Protein AF-A0A7Y1ZPB2-F1 (afdb_monomer_lite)

Structure (mmCIF, N/CA/C/O backbone):
data_AF-A0A7Y1ZPB2-F1
#
_entry.id   AF-A0A7Y1ZPB2-F1
#
loop_
_atom_site.group_PDB
_atom_site.id
_atom_site.type_symbol
_atom_site.label_atom_id
_atom_site.label_alt_id
_atom_site.label_comp_id
_atom_site.label_asym_id
_atom_site.label_entity_id
_atom_site.label_seq_id
_atom_site.pdbx_PDB_ins_code
_atom_site.Cartn_x
_atom_site.Cartn_y
_atom_site.Cartn_z
_atom_site.occupancy
_atom_site.B_iso_or_equiv
_atom_site.auth_seq_id
_atom_site.auth_comp_id
_atom_site.auth_asym_id
_atom_site.auth_atom_id
_atom_site.pdbx_PDB_model_num
ATOM 1 N N . MET A 1 1 ? -29.196 31.574 -83.778 1.00 44.75 1 MET A N 1
ATOM 2 C CA . MET A 1 1 ? -28.427 30.314 -83.881 1.00 44.75 1 MET A CA 1
ATOM 3 C C . MET A 1 1 ? -27.317 30.304 -82.832 1.00 44.75 1 MET A C 1
ATOM 5 O O . MET A 1 1 ? -26.174 30.531 -83.180 1.00 44.75 1 MET A O 1
ATOM 9 N N . ILE A 1 2 ? -27.631 30.112 -81.546 1.00 48.16 2 ILE A N 1
ATOM 10 C CA . ILE A 1 2 ? -26.626 29.912 -80.483 1.00 48.16 2 ILE A CA 1
ATOM 11 C C . ILE A 1 2 ? -27.284 29.000 -79.441 1.00 48.16 2 ILE A C 1
ATOM 13 O O . ILE A 1 2 ? -28.017 29.451 -78.569 1.00 48.16 2 ILE A O 1
ATOM 17 N N . LYS A 1 3 ? -27.128 27.691 -79.618 1.00 50.44 3 LYS A N 1
ATOM 18 C CA . LYS A 1 3 ? -27.494 26.642 -78.659 1.00 50.44 3 LYS A CA 1
ATOM 19 C C . LYS A 1 3 ? -26.374 25.599 -78.713 1.00 50.44 3 LYS A C 1
ATOM 21 O O . LYS A 1 3 ? -25.742 25.456 -79.758 1.00 50.44 3 LYS A O 1
ATOM 26 N N . THR A 1 4 ? -26.206 24.840 -77.628 1.00 50.91 4 THR A N 1
ATOM 27 C CA . THR A 1 4 ? -25.476 23.550 -77.543 1.00 50.91 4 THR A CA 1
ATOM 28 C C . THR A 1 4 ? -24.001 23.498 -77.087 1.00 50.91 4 THR A C 1
ATOM 30 O O . THR A 1 4 ? -23.317 22.555 -77.456 1.00 50.91 4 THR A O 1
ATOM 33 N N . TYR A 1 5 ? -23.504 24.390 -76.213 1.00 49.44 5 TYR A N 1
ATOM 34 C CA . TYR A 1 5 ? -22.160 24.199 -75.599 1.00 49.44 5 TYR A CA 1
ATOM 35 C C . TYR A 1 5 ? -22.057 24.423 -74.080 1.00 49.44 5 TYR A C 1
ATOM 37 O O . TYR A 1 5 ? -20.954 24.523 -73.560 1.00 49.44 5 TYR A O 1
ATOM 45 N N . PHE A 1 6 ? -23.168 24.473 -73.338 1.00 48.62 6 PHE A N 1
ATOM 46 C CA . PHE A 1 6 ? -23.119 24.760 -71.891 1.00 48.62 6 PHE A CA 1
ATOM 47 C C . PHE A 1 6 ? -23.457 23.580 -70.969 1.00 48.62 6 PHE A C 1
ATOM 49 O O . PHE A 1 6 ? -23.525 23.756 -69.761 1.00 48.62 6 PHE A O 1
ATOM 56 N N . LEU A 1 7 ? -23.651 22.372 -71.512 1.00 47.28 7 LEU A N 1
ATOM 57 C CA . LEU A 1 7 ? -24.096 21.206 -70.728 1.00 47.28 7 LEU A CA 1
ATOM 58 C C . LEU A 1 7 ? -23.057 20.076 -70.626 1.00 47.28 7 LEU A C 1
ATOM 60 O O . LEU A 1 7 ? -23.328 19.060 -70.003 1.00 47.28 7 LEU A O 1
ATOM 64 N N . PHE A 1 8 ? -21.854 20.258 -71.182 1.00 48.53 8 PHE A N 1
ATOM 65 C CA . PHE A 1 8 ? -20.783 19.249 -71.134 1.00 48.53 8 PHE A CA 1
ATOM 66 C C . PHE A 1 8 ? -19.630 19.577 -70.170 1.00 48.53 8 PHE A C 1
ATOM 68 O O . PHE A 1 8 ? -18.732 18.757 -70.014 1.00 48.53 8 PHE A O 1
ATOM 75 N N . LEU A 1 9 ? -19.651 20.730 -69.484 1.00 46.12 9 LEU A N 1
ATOM 76 C CA . LEU A 1 9 ? -18.555 21.148 -68.593 1.00 46.12 9 LEU A CA 1
ATOM 77 C C . LEU A 1 9 ? -18.823 20.929 -67.090 1.00 46.12 9 LEU A C 1
ATOM 79 O O . LEU A 1 9 ? -17.947 21.192 -66.276 1.00 46.12 9 LEU A O 1
ATOM 83 N N . SER A 1 10 ? -20.004 20.435 -66.703 1.00 47.78 10 SER A N 1
ATOM 84 C CA . SER A 1 10 ? -20.378 20.251 -65.285 1.00 47.78 10 SER A CA 1
ATOM 85 C C . SER A 1 10 ? -20.420 18.789 -64.825 1.00 47.78 10 SER A C 1
ATOM 87 O O . SER A 1 10 ? -20.711 18.532 -63.664 1.00 47.78 10 SER A O 1
ATOM 89 N N . VAL A 1 11 ? -20.109 17.829 -65.703 1.00 51.00 11 VAL A N 1
ATOM 90 C CA . VAL A 1 11 ? -20.110 16.385 -65.375 1.00 51.00 11 VAL A CA 1
ATOM 91 C C . VAL A 1 11 ? -18.686 15.830 -65.176 1.00 51.00 11 VAL A C 1
ATOM 93 O O . VAL A 1 11 ? -18.516 14.728 -64.668 1.00 51.00 11 VAL A O 1
ATOM 96 N N . LEU A 1 12 ? -17.638 16.609 -65.478 1.00 50.78 12 LEU A N 1
ATOM 97 C CA . LEU A 1 12 ? -16.231 16.177 -65.396 1.00 50.78 12 LEU A CA 1
ATOM 98 C C . LEU A 1 12 ? -15.476 16.720 -64.162 1.00 50.78 12 LEU A C 1
ATOM 100 O O . LEU A 1 12 ? -14.259 16.855 -64.195 1.00 50.78 12 LEU A O 1
ATOM 104 N N . ALA A 1 13 ? -16.185 17.054 -63.079 1.00 52.16 13 ALA A N 1
ATOM 105 C CA . ALA A 1 13 ? -15.581 17.519 -61.820 1.00 52.16 13 ALA A CA 1
ATOM 106 C C . ALA A 1 13 ? -15.995 16.683 -60.591 1.00 52.16 13 ALA A C 1
ATOM 108 O O . ALA A 1 13 ? -15.749 17.090 -59.462 1.00 52.16 13 ALA A O 1
ATOM 109 N N . PHE A 1 14 ? -16.625 15.521 -60.801 1.00 51.53 14 PHE A N 1
ATOM 110 C CA . PHE A 1 14 ? -17.106 14.642 -59.723 1.00 51.53 14 PHE A CA 1
ATOM 111 C C . PHE A 1 14 ? -16.418 13.271 -59.677 1.00 51.53 14 PHE A C 1
ATOM 113 O O . PHE A 1 14 ? -16.853 12.376 -58.958 1.00 51.53 14 PHE A O 1
ATOM 120 N N . VAL A 1 15 ? -15.338 13.089 -60.437 1.00 54.62 15 VAL A N 1
ATOM 121 C CA . VAL A 1 15 ? -14.572 11.841 -60.463 1.00 54.62 15 VAL A CA 1
ATOM 122 C C . VAL A 1 15 ? -13.202 12.134 -59.850 1.00 54.62 15 VAL A C 1
ATOM 124 O O . VAL A 1 15 ? -12.510 13.026 -60.328 1.00 54.62 15 VAL A O 1
ATOM 127 N N . LEU A 1 16 ? -12.826 11.352 -58.830 1.00 52.88 16 LEU A N 1
ATOM 128 C CA . LEU A 1 16 ? -11.504 11.270 -58.173 1.00 52.88 16 LEU A CA 1
ATOM 129 C C . LEU A 1 16 ? -11.265 12.066 -56.872 1.00 52.88 16 LEU A C 1
ATOM 131 O O . LEU A 1 16 ? -10.133 12.433 -56.583 1.00 52.88 16 LEU A O 1
ATOM 135 N N . ALA A 1 17 ? -12.276 12.227 -56.018 1.00 54.97 17 ALA A N 1
ATOM 136 C CA . ALA A 1 17 ? -12.034 12.363 -54.575 1.00 54.97 17 ALA A CA 1
ATOM 137 C C . ALA A 1 17 ? -12.320 11.021 -53.882 1.00 54.97 17 ALA A C 1
ATOM 139 O O . ALA A 1 17 ? -13.214 10.911 -53.049 1.00 54.97 17 ALA A O 1
ATOM 140 N N . THR A 1 18 ? -11.612 9.959 -54.279 1.00 57.66 18 THR A N 1
ATOM 141 C CA . THR A 1 18 ? -11.543 8.755 -53.443 1.00 57.66 18 THR A CA 1
ATOM 142 C C . THR A 1 18 ? -10.715 9.123 -52.215 1.00 57.66 18 THR A C 1
ATOM 144 O O . THR A 1 18 ? -9.550 9.489 -52.399 1.00 57.66 18 THR A O 1
ATOM 147 N N . PRO A 1 19 ? -11.262 9.076 -50.988 1.00 55.25 19 PRO A N 1
ATOM 148 C CA . PRO A 1 19 ? -10.445 9.285 -49.806 1.00 55.25 19 PRO A CA 1
ATOM 149 C C . PRO A 1 19 ? -9.380 8.185 -49.797 1.00 55.25 19 PRO A C 1
ATOM 151 O O . PRO A 1 19 ? -9.696 6.995 -49.803 1.00 55.25 19 PRO A O 1
ATOM 154 N N . ALA A 1 20 ? -8.112 8.584 -49.888 1.00 53.34 20 ALA A N 1
ATOM 155 C CA . ALA A 1 20 ? -6.970 7.686 -49.824 1.00 53.34 20 ALA A CA 1
ATOM 156 C C . ALA A 1 20 ? -6.839 7.167 -48.382 1.00 53.34 20 ALA A C 1
ATOM 158 O O . ALA A 1 20 ? -6.024 7.652 -47.615 1.00 53.34 20 ALA A O 1
ATOM 159 N N . GLN A 1 21 ? -7.697 6.222 -47.997 1.00 56.34 21 GLN A N 1
ATOM 160 C CA . GLN A 1 21 ? -7.756 5.662 -46.637 1.00 56.34 21 GLN A CA 1
ATOM 161 C C . GLN A 1 21 ? -6.962 4.355 -46.495 1.00 56.34 21 GLN A C 1
ATOM 163 O O . GLN A 1 21 ? -6.995 3.711 -45.460 1.00 56.34 21 GLN A O 1
ATOM 168 N N . ALA A 1 22 ? -6.217 3.952 -47.527 1.00 56.06 22 ALA A N 1
ATOM 169 C CA . ALA A 1 22 ? -5.436 2.712 -47.517 1.00 56.06 22 ALA A CA 1
ATOM 170 C C . ALA A 1 22 ? -3.959 2.906 -47.113 1.00 56.06 22 ALA A C 1
ATOM 172 O O . ALA A 1 22 ? -3.186 1.952 -47.182 1.00 56.06 22 ALA A O 1
ATOM 173 N N . GLN A 1 23 ? -3.542 4.125 -46.742 1.00 57.84 23 GLN A N 1
ATOM 174 C CA . GLN A 1 23 ? -2.151 4.414 -46.357 1.00 57.84 23 GLN A CA 1
ATOM 175 C C . GLN A 1 23 ? -1.890 4.332 -44.844 1.00 57.84 23 GLN A C 1
ATOM 177 O O . GLN A 1 23 ? -0.729 4.324 -44.455 1.00 57.84 23 GLN A O 1
ATOM 182 N N . ASP A 1 24 ? -2.927 4.206 -44.013 1.00 69.81 24 ASP A N 1
ATOM 183 C CA . ASP A 1 24 ? -2.801 4.355 -42.554 1.00 69.81 24 ASP A CA 1
ATOM 184 C C . ASP A 1 24 ? -2.251 3.087 -41.865 1.00 69.81 24 AS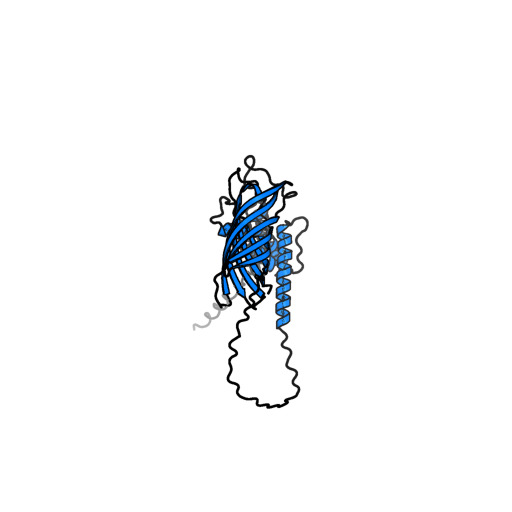P A C 1
ATOM 186 O O . ASP A 1 24 ? -1.292 3.133 -41.099 1.00 69.81 24 ASP A O 1
ATOM 190 N N . ALA A 1 25 ? -2.758 1.902 -42.229 1.00 73.44 25 ALA A N 1
ATOM 191 C CA . ALA A 1 25 ? -2.397 0.656 -41.538 1.00 73.44 25 ALA A CA 1
ATOM 192 C C . ALA A 1 25 ? -0.900 0.288 -41.634 1.00 73.44 25 ALA A C 1
ATOM 194 O O . ALA A 1 25 ? -0.315 -0.182 -40.661 1.00 73.44 25 ALA A O 1
ATOM 195 N N . ARG A 1 26 ? -0.256 0.527 -42.788 1.00 79.00 26 ARG A N 1
ATOM 196 C CA . ARG A 1 26 ? 1.190 0.264 -42.956 1.00 79.00 26 ARG A CA 1
ATOM 197 C C . ARG A 1 26 ? 2.059 1.249 -42.182 1.00 79.00 26 ARG A C 1
ATOM 199 O O . ARG A 1 26 ? 3.159 0.898 -41.775 1.00 79.00 26 ARG A O 1
ATOM 206 N N . GLN A 1 27 ? 1.569 2.467 -41.974 1.00 90.75 27 GLN A N 1
ATOM 207 C CA . GLN A 1 27 ? 2.303 3.486 -41.238 1.00 90.75 27 GLN A CA 1
ATOM 208 C C . GLN A 1 27 ? 2.408 3.118 -39.753 1.00 90.75 27 GLN A C 1
ATOM 210 O O . GLN A 1 27 ? 3.452 3.321 -39.140 1.00 90.75 27 GLN A O 1
ATOM 215 N N . CYS A 1 28 ? 1.363 2.511 -39.190 1.00 94.50 28 CYS A N 1
ATOM 216 C CA . CYS A 1 28 ? 1.363 2.060 -37.802 1.00 94.50 28 CYS A CA 1
ATOM 217 C C . CYS A 1 28 ? 2.356 0.924 -37.515 1.00 94.50 28 CYS A C 1
ATOM 219 O O . CYS A 1 28 ? 2.987 0.918 -36.460 1.00 94.50 28 CYS A O 1
ATOM 221 N N . GLU A 1 29 ? 2.541 -0.005 -38.455 1.00 95.56 29 GLU A N 1
ATOM 222 C CA . GLU A 1 29 ? 3.552 -1.065 -38.342 1.00 95.56 29 GLU A CA 1
ATOM 223 C C . GLU A 1 29 ? 4.976 -0.479 -38.283 1.00 95.56 29 GLU A C 1
ATOM 225 O O . GLU A 1 29 ? 5.776 -0.851 -37.422 1.00 95.56 29 GLU A O 1
ATOM 230 N N . GLU A 1 30 ? 5.276 0.509 -39.134 1.00 95.75 30 GLU A N 1
ATOM 231 C CA . GLU A 1 30 ? 6.555 1.228 -39.096 1.00 95.75 30 GLU A CA 1
ATOM 232 C C . GLU A 1 30 ? 6.724 2.016 -37.786 1.00 95.75 30 GLU A C 1
ATOM 234 O O . GLU A 1 30 ? 7.785 1.956 -37.159 1.00 95.75 30 GLU A O 1
ATOM 239 N N . ILE A 1 31 ? 5.675 2.716 -37.333 1.00 96.81 31 ILE A N 1
ATOM 240 C CA . ILE A 1 31 ? 5.680 3.461 -36.064 1.00 96.81 31 ILE A CA 1
ATOM 241 C C . ILE A 1 31 ? 5.953 2.533 -34.878 1.00 96.81 31 ILE A C 1
ATOM 243 O O . ILE A 1 31 ? 6.760 2.890 -34.019 1.00 96.81 31 ILE A O 1
ATOM 247 N N . LEU A 1 32 ? 5.335 1.350 -34.834 1.00 97.38 32 LEU A N 1
ATOM 248 C CA . LEU A 1 32 ? 5.578 0.364 -33.782 1.00 97.38 32 LEU A CA 1
ATOM 249 C C . LEU A 1 32 ? 7.063 -0.021 -33.725 1.00 97.38 32 LEU A C 1
ATOM 251 O O . LEU A 1 32 ? 7.666 0.030 -32.654 1.00 97.38 32 LEU A O 1
ATOM 255 N N . SER A 1 33 ? 7.685 -0.304 -34.874 1.00 97.81 33 SER A N 1
ATOM 256 C CA . SER A 1 33 ? 9.117 -0.630 -34.939 1.00 97.81 33 SER A CA 1
ATOM 257 C C . SER A 1 33 ? 10.017 0.528 -34.466 1.00 97.81 33 SER A C 1
ATOM 259 O O . SER A 1 33 ? 11.004 0.324 -33.746 1.00 97.81 33 SER A O 1
ATOM 261 N N . TYR A 1 34 ? 9.666 1.773 -34.808 1.00 97.50 34 TYR A N 1
ATOM 262 C CA . TYR A 1 34 ? 10.381 2.952 -34.306 1.00 97.50 34 TYR A CA 1
ATOM 263 C C . TYR A 1 34 ? 10.206 3.146 -32.798 1.00 97.50 34 TYR A C 1
ATOM 265 O O . TYR A 1 34 ? 11.176 3.455 -32.102 1.00 97.50 34 TYR A O 1
ATOM 273 N N . ALA A 1 35 ? 9.000 2.932 -32.277 1.00 98.06 35 ALA A N 1
ATOM 274 C CA . ALA A 1 35 ? 8.726 3.034 -30.853 1.00 98.06 35 ALA A CA 1
ATOM 275 C C . ALA A 1 35 ? 9.473 1.962 -30.044 1.00 98.06 35 ALA A C 1
ATOM 277 O O . ALA A 1 35 ? 10.017 2.275 -28.987 1.00 98.06 35 ALA A O 1
ATOM 278 N N . GLU A 1 36 ? 9.588 0.731 -30.556 1.00 98.12 36 GLU A N 1
ATOM 279 C CA . GLU A 1 36 ? 10.426 -0.317 -29.952 1.00 98.12 36 GLU A CA 1
ATOM 280 C C . GLU A 1 36 ? 11.884 0.128 -29.853 1.00 98.12 36 GLU A C 1
ATOM 282 O O . GLU A 1 36 ? 12.524 -0.026 -28.810 1.00 98.12 36 GLU A O 1
ATOM 287 N N . THR A 1 37 ? 12.396 0.744 -30.921 1.00 97.94 37 THR A N 1
ATOM 288 C CA . THR A 1 37 ? 13.755 1.291 -30.948 1.00 97.94 37 THR A CA 1
ATOM 289 C C . THR A 1 37 ? 13.931 2.384 -29.889 1.00 97.94 37 THR A C 1
ATOM 291 O O . THR A 1 37 ? 14.924 2.378 -29.160 1.00 97.94 37 THR A O 1
ATOM 294 N N . TYR A 1 38 ? 12.970 3.302 -29.743 1.00 97.75 38 TYR A N 1
ATOM 295 C CA . TYR A 1 38 ? 13.018 4.342 -28.710 1.00 97.75 38 TYR A CA 1
ATOM 296 C C . TYR A 1 38 ? 12.927 3.777 -27.295 1.00 97.75 38 TYR A C 1
ATOM 298 O O . TYR A 1 38 ? 13.727 4.154 -26.436 1.00 97.75 38 TYR A O 1
ATOM 306 N N . TYR A 1 39 ? 12.056 2.799 -27.065 1.00 97.88 39 TYR A N 1
ATOM 307 C CA . TYR A 1 39 ? 11.965 2.110 -25.784 1.00 97.88 39 TYR A CA 1
ATOM 308 C C . TYR A 1 39 ? 13.294 1.431 -25.404 1.00 97.88 39 TYR A C 1
ATOM 310 O O . TYR A 1 39 ? 13.784 1.576 -24.278 1.00 97.88 39 TYR A O 1
ATOM 318 N N . GLN A 1 40 ? 13.934 0.742 -26.354 1.00 97.00 40 GLN A N 1
ATOM 319 C CA . GLN A 1 40 ? 15.241 0.108 -26.146 1.00 97.00 40 GLN A CA 1
ATOM 320 C C . GLN A 1 40 ? 16.350 1.134 -25.865 1.00 97.00 40 GLN A C 1
ATOM 322 O O . GLN A 1 40 ? 17.227 0.882 -25.041 1.00 97.00 40 GLN A O 1
ATOM 327 N N . GLN A 1 41 ? 16.282 2.315 -26.485 1.00 97.00 41 GLN A N 1
ATOM 328 C CA . GLN A 1 41 ? 17.213 3.429 -26.268 1.00 97.00 41 GLN A CA 1
ATOM 329 C C . GLN A 1 41 ? 16.916 4.256 -25.004 1.00 97.00 41 GLN A C 1
ATOM 331 O O . GLN A 1 41 ? 17.560 5.281 -24.793 1.00 97.00 41 GLN A O 1
ATOM 336 N N . ASN A 1 42 ? 15.969 3.829 -24.158 1.00 96.56 42 ASN A N 1
ATOM 337 C CA . ASN A 1 42 ? 15.520 4.565 -22.968 1.00 96.56 42 ASN A CA 1
ATOM 338 C C . ASN A 1 42 ? 14.938 5.961 -23.285 1.00 96.56 42 ASN A C 1
ATOM 340 O O . ASN A 1 42 ? 15.008 6.870 -22.464 1.00 96.56 42 ASN A O 1
ATOM 344 N N . ARG A 1 43 ? 14.366 6.129 -24.481 1.00 98.06 43 ARG A N 1
ATOM 345 C CA . ARG A 1 43 ? 13.654 7.329 -24.943 1.00 98.06 43 ARG A CA 1
ATOM 346 C C . ARG A 1 43 ? 12.151 7.117 -24.768 1.00 98.06 43 ARG A C 1
ATOM 348 O O . ARG A 1 43 ? 11.424 6.844 -25.722 1.00 98.06 43 ARG A O 1
ATOM 355 N N . ILE A 1 44 ? 11.734 7.071 -23.503 1.00 98.06 44 ILE A N 1
ATOM 356 C CA . ILE A 1 44 ? 10.425 6.539 -23.101 1.00 98.06 44 ILE A CA 1
ATOM 357 C C . ILE A 1 44 ? 9.286 7.458 -23.544 1.00 98.06 44 ILE A C 1
ATOM 359 O O . ILE A 1 44 ? 8.320 6.973 -24.132 1.00 98.06 44 ILE A O 1
ATOM 363 N N . ASP A 1 45 ? 9.438 8.770 -23.371 1.00 97.69 45 ASP A N 1
ATOM 364 C CA . ASP A 1 45 ? 8.430 9.757 -23.771 1.00 97.69 45 ASP A CA 1
ATOM 365 C C . ASP A 1 45 ? 8.169 9.740 -25.283 1.00 97.69 45 ASP A C 1
ATOM 367 O O . ASP A 1 45 ? 7.022 9.812 -25.727 1.00 97.69 45 ASP A O 1
ATOM 371 N N . GLU A 1 46 ? 9.217 9.593 -26.101 1.00 97.88 46 GLU A N 1
ATOM 372 C CA . GLU A 1 46 ? 9.058 9.507 -27.553 1.00 97.88 46 GLU A CA 1
ATOM 373 C C . GLU A 1 46 ? 8.397 8.200 -27.993 1.00 97.88 46 GLU A C 1
ATOM 375 O O . GLU A 1 46 ? 7.610 8.214 -28.940 1.00 97.88 46 GLU A O 1
ATOM 380 N N . ALA A 1 47 ? 8.680 7.085 -27.310 1.00 98.31 47 ALA A N 1
ATOM 381 C CA . ALA A 1 47 ? 7.996 5.819 -27.562 1.00 98.31 47 ALA A CA 1
ATOM 382 C C . ALA A 1 47 ? 6.498 5.918 -27.226 1.00 98.31 47 ALA A C 1
ATOM 384 O O . ALA A 1 47 ? 5.666 5.516 -28.040 1.00 98.31 47 ALA A O 1
ATOM 385 N N . ILE A 1 48 ? 6.154 6.504 -26.071 1.00 98.00 48 ILE A N 1
ATOM 386 C CA . ILE A 1 48 ? 4.764 6.725 -25.638 1.00 98.00 48 ILE A CA 1
ATOM 387 C C . ILE A 1 48 ? 4.027 7.612 -26.643 1.00 98.00 48 ILE A C 1
ATOM 389 O O . ILE A 1 48 ? 2.956 7.241 -27.120 1.00 98.00 48 ILE A O 1
ATOM 393 N N . SER A 1 49 ? 4.610 8.764 -26.985 1.00 97.06 49 SER A N 1
ATOM 394 C CA . SER A 1 49 ? 4.003 9.745 -27.888 1.00 97.06 49 SER A CA 1
ATOM 395 C C . SER A 1 49 ? 3.702 9.144 -29.266 1.00 97.06 49 SER A C 1
ATOM 397 O O . SER A 1 49 ? 2.577 9.244 -29.755 1.00 97.06 49 SER A O 1
ATOM 399 N N . LEU A 1 50 ? 4.669 8.427 -29.854 1.00 96.38 50 LEU A N 1
ATOM 400 C CA . LEU A 1 50 ? 4.492 7.777 -31.154 1.00 96.38 50 LEU A CA 1
ATOM 401 C C . LEU A 1 50 ? 3.421 6.678 -31.138 1.00 96.38 50 LEU A C 1
ATOM 403 O O . LEU A 1 50 ? 2.595 6.612 -32.049 1.00 96.38 50 LEU A O 1
ATOM 407 N N . LEU A 1 51 ? 3.427 5.813 -30.120 1.00 97.38 51 LEU A N 1
ATOM 408 C CA . LEU A 1 51 ? 2.462 4.714 -30.026 1.00 97.38 51 LEU A CA 1
ATOM 409 C C . LEU A 1 51 ? 1.045 5.214 -29.784 1.00 97.38 51 LEU A C 1
ATOM 411 O O . LEU A 1 51 ? 0.115 4.694 -30.395 1.00 97.38 51 LEU A O 1
ATOM 415 N N . ALA A 1 52 ? 0.872 6.215 -28.919 1.00 96.25 52 ALA A N 1
ATOM 416 C CA . ALA A 1 52 ? -0.444 6.737 -28.577 1.00 96.25 52 ALA A CA 1
ATOM 417 C C . ALA A 1 52 ? -1.168 7.317 -29.800 1.00 96.25 52 ALA A C 1
ATOM 419 O O . ALA A 1 52 ? -2.377 7.143 -29.933 1.00 96.25 52 ALA A O 1
ATOM 420 N N . ASP A 1 53 ? -0.447 7.977 -30.706 1.00 93.06 53 ASP A N 1
ATOM 421 C CA . ASP A 1 53 ? -1.038 8.506 -31.935 1.00 93.06 53 ASP A CA 1
ATOM 422 C C . ASP A 1 53 ? -1.365 7.394 -32.939 1.00 93.06 53 ASP A C 1
ATOM 424 O O . ASP A 1 53 ? -2.450 7.404 -33.519 1.00 93.06 53 ASP A O 1
ATOM 428 N N . CYS A 1 54 ? -0.485 6.396 -33.089 1.00 95.50 54 CYS A N 1
ATOM 429 C CA . CYS A 1 54 ? -0.751 5.241 -33.949 1.00 95.50 54 CYS A CA 1
ATOM 430 C C . CYS A 1 54 ? -1.966 4.429 -33.468 1.00 95.50 54 CYS A C 1
ATOM 432 O O . CYS A 1 54 ? -2.859 4.131 -34.254 1.00 95.50 54 CYS A O 1
ATOM 434 N N . LEU A 1 55 ? -2.056 4.112 -32.175 1.00 96.75 55 LEU A N 1
ATOM 435 C CA . LEU A 1 55 ? -3.140 3.283 -31.634 1.00 96.75 55 LEU A CA 1
ATOM 436 C C . LEU A 1 55 ? -4.517 3.965 -31.677 1.00 96.75 55 LEU A C 1
ATOM 438 O O . LEU A 1 55 ? -5.536 3.283 -31.588 1.00 96.75 55 LEU A O 1
ATOM 442 N N . ARG A 1 56 ? -4.567 5.293 -31.844 1.00 95.00 56 ARG A N 1
ATOM 443 C CA . ARG A 1 56 ? -5.814 6.047 -32.061 1.00 95.00 56 ARG A CA 1
ATOM 444 C C . ARG A 1 56 ? -6.272 6.063 -33.519 1.00 95.00 56 ARG A C 1
ATOM 446 O O . ARG A 1 56 ? -7.388 6.522 -33.777 1.00 95.00 56 ARG A O 1
ATOM 453 N N . ALA A 1 57 ? -5.437 5.631 -34.464 1.00 92.88 57 ALA A N 1
ATOM 454 C CA . ALA A 1 57 ? -5.825 5.576 -35.865 1.00 92.88 57 ALA A CA 1
ATOM 455 C C . ALA A 1 57 ? -7.001 4.596 -36.052 1.00 92.88 57 ALA A C 1
ATOM 457 O O . ALA A 1 57 ? -7.086 3.576 -35.360 1.00 92.88 57 ALA A O 1
ATOM 458 N N . PRO A 1 58 ? -7.947 4.888 -36.957 1.00 90.31 58 PRO A N 1
ATOM 459 C CA . PRO A 1 58 ? -8.974 3.919 -37.305 1.00 90.31 58 PRO A CA 1
ATOM 460 C C . PRO A 1 58 ? -8.340 2.703 -37.997 1.00 90.31 58 PRO A C 1
ATOM 462 O O . PRO A 1 58 ? -7.335 2.821 -38.693 1.00 90.31 58 PRO A O 1
ATOM 465 N N . ASP A 1 59 ? -8.955 1.532 -37.829 1.00 91.31 59 ASP A N 1
ATOM 466 C CA . ASP A 1 59 ? -8.607 0.307 -38.563 1.00 91.31 59 ASP A CA 1
ATOM 467 C C . ASP A 1 59 ? -7.161 -0.207 -38.364 1.00 91.31 59 ASP A C 1
ATOM 469 O O . ASP A 1 59 ? -6.602 -0.866 -39.247 1.00 91.31 59 ASP A O 1
ATOM 473 N N . VAL A 1 60 ? -6.552 0.038 -37.195 1.00 94.44 60 VAL A N 1
ATOM 474 C CA . VAL A 1 60 ? -5.263 -0.579 -36.830 1.00 94.44 60 VAL A CA 1
ATOM 475 C C . VAL A 1 60 ? -5.423 -2.107 -36.789 1.00 94.44 60 VAL A C 1
ATOM 477 O O . VAL A 1 60 ? -6.314 -2.608 -36.094 1.00 94.44 60 VAL A O 1
ATOM 480 N N . PRO A 1 61 ? -4.573 -2.875 -37.499 1.00 95.88 61 PRO A N 1
ATOM 481 C CA . PRO A 1 61 ? -4.601 -4.332 -37.433 1.00 95.88 61 PRO A CA 1
ATOM 482 C C . PRO A 1 61 ? -4.491 -4.837 -35.987 1.00 95.88 61 PRO A C 1
ATOM 484 O O . PRO A 1 61 ? -3.696 -4.325 -35.200 1.00 95.88 61 PRO A O 1
ATOM 487 N N . SER A 1 62 ? -5.297 -5.837 -35.618 1.00 96.12 62 SER A N 1
ATOM 488 C CA . SER A 1 62 ? -5.413 -6.300 -34.224 1.00 96.12 62 SER A CA 1
ATOM 489 C C . SER A 1 62 ? -4.082 -6.765 -33.621 1.00 96.12 62 SER A C 1
ATOM 491 O O . SER A 1 62 ? -3.851 -6.572 -32.433 1.00 96.12 62 SER A O 1
ATOM 493 N N . ASP A 1 63 ? -3.210 -7.378 -34.416 1.00 97.06 63 ASP A N 1
ATOM 494 C CA . ASP A 1 63 ? -1.874 -7.826 -34.015 1.00 97.06 63 ASP A CA 1
ATOM 495 C C . ASP A 1 63 ? -0.935 -6.652 -33.697 1.00 97.06 63 ASP A C 1
ATOM 497 O O . ASP A 1 63 ? -0.218 -6.680 -32.689 1.00 97.06 63 ASP A O 1
ATOM 501 N N . ILE A 1 64 ? -1.001 -5.587 -34.502 1.00 97.38 64 ILE A N 1
ATOM 502 C CA . ILE A 1 64 ? -0.297 -4.325 -34.250 1.00 97.38 64 ILE A CA 1
ATOM 503 C C . ILE A 1 64 ? -0.867 -3.632 -33.010 1.00 97.38 64 ILE A C 1
ATOM 505 O O . ILE A 1 64 ? -0.101 -3.172 -32.167 1.00 97.38 64 ILE A O 1
ATOM 509 N N . ALA A 1 65 ? -2.192 -3.612 -32.842 1.00 97.50 65 ALA A N 1
ATOM 510 C CA . ALA A 1 65 ? -2.839 -2.992 -31.689 1.00 97.50 65 ALA A CA 1
ATOM 511 C C . ALA A 1 65 ? -2.494 -3.703 -30.365 1.00 97.50 65 ALA A C 1
ATOM 513 O O . ALA A 1 65 ? -2.216 -3.039 -29.365 1.00 97.50 65 ALA A O 1
ATOM 514 N N . VAL A 1 66 ? -2.450 -5.041 -30.356 1.00 98.19 66 VAL A N 1
ATOM 515 C CA . VAL A 1 66 ? -2.003 -5.833 -29.196 1.00 98.19 66 VAL A CA 1
ATOM 516 C C . VAL A 1 66 ? -0.526 -5.564 -28.899 1.00 98.19 66 VAL A C 1
ATOM 518 O O . VAL A 1 66 ? -0.170 -5.257 -27.761 1.00 98.19 66 VAL A O 1
ATOM 521 N N . SER A 1 67 ? 0.342 -5.619 -29.912 1.00 98.19 67 SER A N 1
ATOM 522 C CA . SER A 1 67 ? 1.783 -5.401 -29.718 1.00 98.19 67 SER A CA 1
ATOM 523 C C . SER A 1 67 ? 2.093 -3.972 -29.256 1.00 98.19 67 SER A C 1
ATOM 525 O O . SER A 1 67 ? 2.899 -3.770 -28.346 1.00 98.19 67 SER A O 1
ATOM 527 N N . GLY A 1 68 ? 1.398 -2.982 -29.820 1.00 98.12 68 GLY A N 1
ATOM 528 C CA . GLY A 1 68 ? 1.521 -1.577 -29.451 1.00 98.12 68 GLY A CA 1
ATOM 529 C C . GLY A 1 68 ? 1.029 -1.293 -28.036 1.00 98.12 68 GLY A C 1
ATOM 530 O O . GLY A 1 68 ? 1.754 -0.661 -27.275 1.00 98.12 68 GLY A O 1
ATOM 531 N N . ASN A 1 69 ? -0.137 -1.812 -27.633 1.00 98.50 69 ASN A N 1
ATOM 532 C CA . ASN A 1 69 ? -0.620 -1.642 -26.258 1.00 98.50 69 ASN A CA 1
ATOM 533 C C . ASN A 1 69 ? 0.282 -2.333 -25.227 1.00 98.50 69 ASN A C 1
ATOM 535 O O . ASN A 1 69 ? 0.505 -1.795 -24.141 1.00 98.50 69 ASN A O 1
ATOM 539 N N . ARG A 1 70 ? 0.864 -3.493 -25.567 1.00 98.56 70 ARG A N 1
ATOM 540 C CA . ARG A 1 70 ? 1.884 -4.144 -24.731 1.00 98.56 70 ARG A CA 1
ATOM 541 C C . ARG A 1 70 ? 3.087 -3.224 -24.526 1.00 98.56 70 ARG A C 1
ATOM 543 O O . ARG A 1 70 ? 3.497 -3.005 -23.387 1.00 98.56 70 ARG A O 1
ATOM 550 N N . LEU A 1 71 ? 3.652 -2.698 -25.613 1.00 98.50 71 LEU A N 1
ATOM 551 C CA . LEU A 1 71 ? 4.817 -1.817 -25.549 1.00 98.50 71 LEU A CA 1
ATOM 552 C C . LEU A 1 71 ? 4.505 -0.507 -24.818 1.00 98.50 71 LEU A C 1
ATOM 554 O O . LEU A 1 71 ? 5.316 -0.048 -24.018 1.00 98.50 71 LEU A O 1
ATOM 558 N N . LEU A 1 72 ? 3.318 0.056 -25.040 1.00 98.38 72 LEU A N 1
ATOM 559 C CA . LEU A 1 72 ? 2.849 1.268 -24.381 1.00 98.38 72 LEU A CA 1
ATOM 560 C C . LEU A 1 72 ? 2.725 1.068 -22.863 1.00 98.38 72 LEU A C 1
ATOM 562 O O . LEU A 1 72 ? 3.220 1.887 -22.094 1.00 98.38 72 LEU A O 1
ATOM 566 N N . ALA A 1 73 ? 2.157 -0.057 -22.419 1.00 98.50 73 ALA A N 1
ATOM 567 C CA . ALA A 1 73 ? 2.086 -0.398 -21.000 1.00 98.50 73 ALA A CA 1
ATOM 568 C C . ALA A 1 73 ? 3.477 -0.551 -20.359 1.00 98.50 73 ALA A C 1
ATOM 570 O O . ALA A 1 73 ? 3.702 -0.069 -19.249 1.00 98.50 73 ALA A O 1
ATOM 571 N N . LEU A 1 74 ? 4.425 -1.190 -21.054 1.00 98.25 74 LEU A N 1
ATOM 572 C CA . LEU A 1 74 ? 5.814 -1.308 -20.593 1.00 98.25 74 LEU A CA 1
ATOM 573 C C . LEU A 1 74 ? 6.514 0.057 -20.521 1.00 98.25 74 LEU A C 1
ATOM 575 O O . LEU A 1 74 ? 7.247 0.321 -19.568 1.00 98.25 74 LEU A O 1
ATOM 579 N N . ALA A 1 75 ? 6.277 0.929 -21.502 1.00 98.12 75 ALA A N 1
ATOM 580 C CA . ALA A 1 75 ? 6.807 2.286 -21.518 1.00 98.12 75 ALA A CA 1
ATOM 581 C C . ALA A 1 75 ? 6.262 3.116 -20.346 1.00 98.12 75 ALA A C 1
ATOM 583 O O . ALA A 1 75 ? 7.051 3.727 -19.631 1.00 98.12 75 ALA A O 1
ATOM 584 N N . PHE A 1 76 ? 4.955 3.059 -20.076 1.00 98.31 76 PHE A N 1
ATOM 585 C CA . PHE A 1 76 ? 4.358 3.730 -18.919 1.00 98.31 76 PHE A CA 1
ATOM 586 C C . PHE A 1 76 ? 4.901 3.214 -17.586 1.00 98.31 76 PHE A C 1
ATOM 588 O O . PHE A 1 76 ? 5.252 4.024 -16.736 1.00 98.31 76 PHE A O 1
ATOM 595 N N . LEU A 1 77 ? 5.070 1.896 -17.418 1.00 95.75 77 LEU A N 1
ATOM 596 C CA . LEU A 1 77 ? 5.708 1.345 -16.214 1.00 95.75 77 LEU A CA 1
ATOM 597 C C . LEU A 1 77 ? 7.140 1.850 -16.030 1.00 95.75 77 LEU A C 1
ATOM 599 O O . LEU A 1 77 ? 7.563 2.114 -14.912 1.00 95.75 77 LEU A O 1
ATOM 603 N N . ARG A 1 78 ? 7.895 1.995 -17.121 1.00 9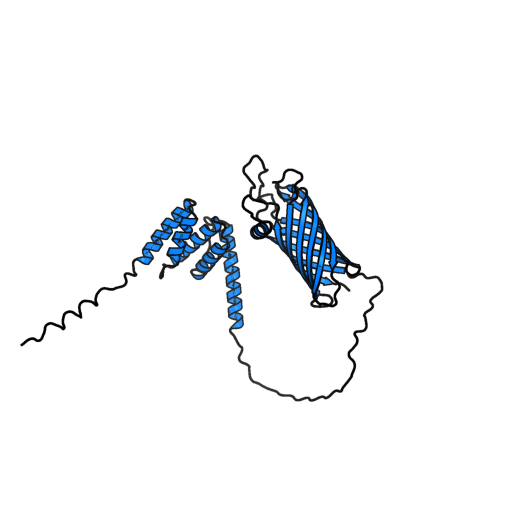5.50 78 ARG A N 1
ATOM 604 C CA . ARG A 1 78 ? 9.261 2.526 -17.067 1.00 95.50 78 ARG A CA 1
ATOM 605 C C . ARG A 1 78 ? 9.310 4.027 -16.770 1.00 95.50 78 ARG A C 1
ATOM 607 O O . ARG A 1 78 ? 10.352 4.507 -16.338 1.00 95.50 78 ARG A O 1
ATOM 614 N N . ASN A 1 79 ? 8.205 4.731 -16.996 1.00 95.44 79 ASN A N 1
ATOM 615 C CA . ASN A 1 79 ? 8.007 6.132 -16.634 1.00 95.44 79 ASN A CA 1
ATOM 616 C C . ASN A 1 79 ? 7.276 6.310 -15.290 1.00 95.44 79 ASN A C 1
ATOM 618 O O . ASN A 1 79 ? 6.815 7.406 -14.996 1.00 95.44 79 ASN A O 1
ATOM 622 N N . ASP A 1 80 ? 7.120 5.229 -14.519 1.00 92.19 80 ASP A N 1
ATOM 623 C CA . ASP A 1 80 ? 6.409 5.196 -13.235 1.00 92.19 80 ASP A CA 1
ATOM 624 C C . ASP A 1 80 ? 4.919 5.610 -13.296 1.00 92.19 80 ASP A C 1
ATOM 626 O O . ASP A 1 80 ? 4.282 5.917 -12.293 1.00 92.19 80 ASP A O 1
ATOM 630 N N . ASP A 1 81 ? 4.305 5.565 -14.483 1.00 94.62 81 ASP A N 1
ATOM 631 C CA . ASP A 1 81 ? 2.884 5.872 -14.678 1.00 94.62 81 ASP A CA 1
ATOM 632 C C . ASP A 1 81 ? 2.037 4.590 -14.662 1.00 94.62 81 ASP A C 1
ATOM 634 O O . ASP A 1 81 ? 1.538 4.089 -15.678 1.00 94.62 81 ASP A O 1
ATOM 638 N N . VAL A 1 82 ? 1.880 4.015 -13.468 1.00 92.00 82 VAL A N 1
ATOM 639 C CA . VAL A 1 82 ? 1.142 2.755 -13.268 1.00 92.00 82 VAL A CA 1
ATOM 640 C C . VAL A 1 82 ? -0.331 2.877 -13.685 1.00 92.00 82 VAL A C 1
ATOM 642 O O . VAL A 1 82 ? -0.935 1.896 -14.138 1.00 92.00 82 VAL A O 1
ATOM 645 N N . ALA A 1 83 ? -0.924 4.069 -13.562 1.00 88.38 83 ALA A N 1
ATOM 646 C CA . ALA A 1 83 ? -2.311 4.316 -13.939 1.00 88.38 83 ALA A CA 1
ATOM 647 C C . ALA A 1 83 ? -2.507 4.191 -15.457 1.00 88.38 83 ALA A C 1
ATOM 649 O O . ALA A 1 83 ? -3.384 3.441 -15.895 1.00 88.38 83 ALA A O 1
ATOM 650 N N . GLN A 1 84 ? -1.664 4.851 -16.259 1.00 96.50 84 GLN A N 1
ATOM 651 C CA . GLN A 1 84 ? -1.718 4.734 -17.719 1.00 96.50 84 GLN A CA 1
ATOM 652 C C . GLN A 1 84 ? -1.311 3.338 -18.202 1.00 96.50 84 GLN A C 1
ATOM 654 O O . GLN A 1 84 ? -1.942 2.793 -19.110 1.00 96.50 84 GLN A O 1
ATOM 659 N N . ALA A 1 85 ? -0.340 2.694 -17.543 1.00 97.94 85 ALA A N 1
ATOM 660 C CA . ALA A 1 85 ? 0.012 1.307 -17.842 1.00 97.94 85 ALA A CA 1
ATOM 661 C C . ALA A 1 85 ? -1.188 0.360 -17.682 1.00 97.94 85 ALA A C 1
ATOM 663 O O . ALA A 1 85 ? -1.410 -0.522 -18.515 1.00 97.94 85 ALA A O 1
ATOM 664 N N . ARG A 1 86 ? -1.998 0.552 -16.630 1.00 97.56 86 ARG A N 1
ATOM 665 C CA . ARG A 1 86 ? -3.215 -0.238 -16.414 1.00 97.56 86 ARG A CA 1
ATOM 666 C C . ARG A 1 86 ? -4.246 -0.006 -17.518 1.00 97.56 86 ARG A C 1
ATOM 668 O O . ARG A 1 86 ? -4.848 -0.981 -17.958 1.00 97.56 86 ARG A O 1
ATOM 675 N N . LEU A 1 87 ? -4.434 1.234 -17.974 1.00 97.25 87 LEU A N 1
ATOM 676 C CA . LEU A 1 87 ? -5.358 1.547 -19.071 1.00 97.25 87 LEU A CA 1
ATOM 677 C C . LEU A 1 87 ? -4.946 0.848 -20.373 1.00 97.25 87 LEU A C 1
ATOM 679 O O . LEU A 1 87 ? -5.767 0.147 -20.961 1.00 97.25 87 LEU A O 1
ATOM 683 N N . ALA A 1 88 ? -3.667 0.922 -20.753 1.00 98.19 88 ALA A N 1
ATOM 684 C CA . ALA A 1 88 ? -3.148 0.217 -21.928 1.00 98.19 88 ALA A CA 1
ATOM 685 C C . ALA A 1 88 ? -3.333 -1.313 -21.825 1.00 98.19 88 ALA A C 1
ATOM 687 O O . ALA A 1 88 ? -3.635 -1.984 -22.810 1.00 98.19 88 ALA A O 1
ATOM 688 N N . ILE A 1 89 ? -3.217 -1.889 -20.621 1.00 98.56 89 ILE A N 1
ATOM 689 C CA . ILE A 1 89 ? -3.499 -3.317 -20.387 1.00 98.56 89 ILE A CA 1
ATOM 690 C C . ILE A 1 89 ? -4.992 -3.640 -20.531 1.00 98.56 89 ILE A C 1
ATOM 692 O O . ILE A 1 89 ? -5.326 -4.707 -21.041 1.00 98.56 89 ILE A O 1
ATOM 696 N N . VAL A 1 90 ? -5.895 -2.761 -20.086 1.00 97.94 90 VAL A N 1
ATOM 697 C CA . VAL A 1 90 ? -7.343 -2.948 -20.285 1.00 97.94 90 VAL A CA 1
ATOM 698 C C . VAL A 1 90 ? -7.675 -2.947 -21.776 1.00 97.94 90 VAL A C 1
ATOM 700 O O . VAL A 1 90 ? -8.390 -3.839 -22.230 1.00 97.94 90 VAL A O 1
ATOM 703 N N . GLU A 1 91 ? -7.121 -2.004 -22.542 1.00 97.69 91 GLU A N 1
ATOM 704 C CA . GLU A 1 91 ? -7.284 -1.958 -24.000 1.00 97.69 91 GLU A CA 1
ATOM 705 C C . GLU A 1 91 ? -6.737 -3.231 -24.660 1.00 97.69 91 GLU A C 1
ATOM 707 O O . GLU A 1 91 ? -7.434 -3.877 -25.444 1.00 97.69 91 GLU A O 1
ATOM 712 N N . LEU A 1 92 ? -5.540 -3.666 -24.261 1.00 98.31 92 LEU A N 1
ATOM 713 C CA . LEU A 1 92 ? -4.924 -4.907 -24.723 1.00 98.31 92 LEU A CA 1
ATOM 714 C C . LEU A 1 92 ? -5.783 -6.149 -24.443 1.00 98.31 92 LEU A C 1
ATOM 716 O O . LEU A 1 92 ? -5.993 -6.957 -25.343 1.00 98.31 92 LEU A O 1
ATOM 720 N N . LEU A 1 93 ? -6.297 -6.309 -23.220 1.00 97.88 93 LEU A N 1
ATOM 721 C CA . LEU A 1 93 ? -7.146 -7.449 -22.850 1.00 97.88 93 LEU A CA 1
ATOM 722 C C . LEU A 1 93 ? -8.541 -7.367 -23.484 1.00 97.88 93 LEU A C 1
ATOM 724 O O . LEU A 1 93 ? -9.206 -8.392 -23.628 1.00 97.88 93 LEU A O 1
ATOM 728 N N . GLY A 1 94 ? -8.986 -6.166 -23.865 1.00 96.69 94 GLY A N 1
ATOM 729 C CA . GLY A 1 94 ? -10.183 -5.964 -24.677 1.00 96.69 94 GLY A CA 1
ATOM 730 C C . GLY A 1 94 ? -10.013 -6.461 -26.115 1.00 96.69 94 GLY A C 1
ATOM 731 O O . GLY A 1 94 ? -10.971 -6.974 -26.692 1.00 96.69 94 GLY A O 1
ATOM 732 N N . LEU A 1 95 ? -8.802 -6.351 -26.670 1.00 97.00 95 LEU A N 1
ATOM 733 C CA . LEU A 1 95 ? -8.445 -6.852 -28.002 1.00 97.00 95 LEU A CA 1
ATOM 734 C C . LEU A 1 95 ? -8.171 -8.365 -27.998 1.00 97.00 95 LEU A C 1
ATOM 736 O O . LEU A 1 95 ? -8.696 -9.087 -28.843 1.00 97.00 95 LEU A O 1
ATOM 740 N N . ASP A 1 96 ? -7.374 -8.845 -27.039 1.00 98.31 96 ASP A N 1
ATOM 741 C CA . ASP A 1 96 ? -7.040 -10.262 -26.857 1.00 98.31 96 ASP A CA 1
ATOM 742 C C . ASP A 1 96 ? -7.202 -10.693 -25.384 1.00 98.31 96 ASP A C 1
ATOM 744 O O . ASP A 1 96 ? -6.266 -10.598 -24.580 1.00 98.31 96 ASP A O 1
ATOM 748 N N . PRO A 1 97 ? -8.375 -11.237 -25.007 1.00 97.31 97 PRO A N 1
ATOM 749 C CA . PRO A 1 97 ? -8.617 -11.730 -23.651 1.00 97.31 97 PRO A CA 1
ATOM 750 C C . PRO A 1 97 ? -7.707 -12.895 -23.228 1.00 97.31 97 PRO A C 1
ATOM 752 O O . PRO A 1 97 ? -7.523 -13.128 -22.028 1.00 97.31 97 PRO A O 1
ATOM 755 N N . ALA A 1 98 ? -7.154 -13.642 -24.192 1.00 97.44 98 ALA A N 1
ATOM 756 C CA . ALA A 1 98 ? -6.285 -14.793 -23.958 1.00 97.44 98 ALA A CA 1
ATOM 757 C C . ALA A 1 98 ? -4.794 -14.418 -23.902 1.00 97.44 98 ALA A C 1
ATOM 759 O O . ALA A 1 98 ? -3.956 -15.289 -23.638 1.00 97.44 98 ALA A O 1
ATOM 760 N N . TYR A 1 99 ? -4.461 -13.137 -24.096 1.00 98.19 99 TYR A N 1
ATOM 761 C CA . TYR A 1 99 ? -3.091 -12.646 -24.066 1.00 98.19 99 TYR A CA 1
ATOM 762 C C . TYR A 1 99 ? -2.348 -13.104 -22.808 1.00 98.19 99 TYR A C 1
ATOM 764 O O . TYR A 1 99 ? -2.839 -12.989 -21.682 1.00 98.19 99 TYR A O 1
ATOM 772 N N . THR A 1 100 ? -1.123 -13.590 -22.978 1.00 97.94 100 THR A N 1
ATOM 773 C CA . THR A 1 100 ? -0.265 -14.007 -21.867 1.00 97.94 100 THR A CA 1
ATOM 774 C C . THR A 1 100 ? 1.079 -13.291 -21.975 1.00 97.94 100 THR A C 1
ATOM 776 O O . THR A 1 100 ? 1.717 -13.409 -23.021 1.00 97.94 100 THR A O 1
ATOM 779 N N . PRO A 1 101 ? 1.524 -12.565 -20.927 1.00 98.06 101 PRO A N 1
ATOM 780 C CA . PRO A 1 101 ? 2.852 -11.959 -20.906 1.00 98.06 101 PRO A CA 1
ATOM 781 C C . PRO A 1 101 ? 3.960 -12.983 -21.171 1.00 98.06 101 PRO A C 1
ATOM 783 O O . PRO A 1 101 ? 3.883 -14.126 -20.712 1.00 98.06 101 PRO A O 1
ATOM 786 N N . ASP A 1 102 ? 5.020 -12.556 -21.848 1.00 97.19 102 ASP A N 1
ATOM 787 C CA . ASP A 1 102 ? 6.173 -13.396 -22.144 1.00 97.19 102 ASP A CA 1
ATOM 788 C C . ASP A 1 102 ? 6.924 -13.744 -20.840 1.00 97.19 102 ASP A C 1
ATOM 790 O O . ASP A 1 102 ? 7.439 -12.854 -20.149 1.00 97.19 102 ASP A O 1
ATOM 794 N N . PRO A 1 103 ? 7.030 -15.033 -20.460 1.00 92.44 103 PRO A N 1
ATOM 795 C CA . PRO A 1 103 ? 7.667 -15.431 -19.211 1.00 92.44 103 PRO A CA 1
ATOM 796 C C . PRO A 1 103 ? 9.161 -15.092 -19.160 1.00 92.44 103 PRO A C 1
ATOM 798 O O . PRO A 1 103 ? 9.686 -14.924 -18.060 1.00 92.44 103 PRO A O 1
ATOM 801 N N . VAL A 1 104 ? 9.830 -14.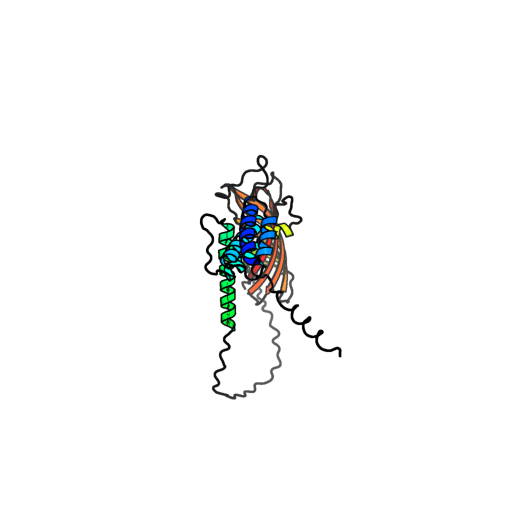951 -20.303 1.00 96.25 104 VAL A N 1
ATOM 802 C CA . VAL A 1 104 ? 11.263 -14.659 -20.399 1.00 96.25 104 VAL A CA 1
ATOM 803 C C . VAL A 1 104 ? 11.507 -13.162 -20.544 1.00 96.25 104 VAL A C 1
ATOM 805 O O . VAL A 1 104 ? 12.338 -12.613 -19.825 1.00 96.25 104 VAL A O 1
ATOM 808 N N . ASN A 1 105 ? 10.781 -12.503 -21.449 1.00 93.06 105 ASN A N 1
ATOM 809 C CA . ASN A 1 105 ? 11.093 -11.127 -21.841 1.00 93.06 105 ASN A CA 1
ATOM 810 C C . ASN A 1 105 ? 10.363 -10.058 -21.015 1.00 93.06 105 ASN A C 1
ATOM 812 O O . ASN A 1 105 ? 10.851 -8.931 -20.933 1.00 93.06 105 ASN A O 1
ATOM 816 N N . ASP A 1 106 ? 9.224 -10.379 -20.391 1.00 96.56 106 ASP A N 1
ATOM 817 C CA . ASP A 1 106 ? 8.475 -9.395 -19.606 1.00 96.56 106 ASP A CA 1
ATOM 818 C C . ASP A 1 106 ? 8.923 -9.332 -18.142 1.00 96.56 106 ASP A C 1
ATOM 820 O O . ASP A 1 106 ? 9.086 -10.352 -17.456 1.00 96.56 106 ASP A O 1
ATOM 824 N N . ILE A 1 107 ? 9.053 -8.104 -17.633 1.00 93.25 107 ILE A N 1
ATOM 825 C CA . ILE A 1 107 ? 9.409 -7.840 -16.237 1.00 93.25 107 ILE A CA 1
ATOM 826 C C . ILE A 1 107 ? 8.316 -8.350 -15.271 1.00 93.25 107 ILE A C 1
ATOM 828 O O . ILE A 1 107 ? 7.125 -8.277 -15.593 1.00 93.25 107 ILE A O 1
ATOM 832 N N . PRO A 1 108 ? 8.673 -8.840 -14.065 1.00 93.19 108 PRO A N 1
ATOM 833 C CA . PRO A 1 108 ? 7.704 -9.388 -13.106 1.00 93.19 108 PRO A CA 1
ATOM 834 C C . PRO A 1 108 ? 6.560 -8.434 -12.723 1.00 93.19 108 PRO A C 1
ATOM 836 O O . PRO A 1 108 ? 5.427 -8.881 -12.521 1.00 93.19 108 PRO A O 1
ATOM 839 N N . VAL A 1 109 ? 6.833 -7.126 -12.665 1.00 87.31 109 VAL A N 1
ATOM 840 C CA . VAL A 1 109 ? 5.829 -6.094 -12.347 1.00 87.31 109 VAL A CA 1
ATOM 841 C C . VAL A 1 109 ? 4.729 -6.053 -13.410 1.00 87.31 109 VAL A C 1
ATOM 843 O O . VAL A 1 109 ? 3.548 -6.101 -13.072 1.00 87.31 109 VAL A O 1
ATOM 846 N N . TYR A 1 110 ? 5.095 -6.069 -14.696 1.00 97.75 110 TYR A N 1
ATOM 847 C CA . TYR A 1 110 ? 4.134 -6.084 -15.801 1.00 97.75 110 TYR A CA 1
ATOM 848 C C . TYR A 1 110 ? 3.245 -7.337 -15.766 1.00 97.75 110 TYR A C 1
ATOM 850 O O . TYR A 1 110 ? 2.025 -7.232 -15.875 1.00 97.75 110 TYR A O 1
ATOM 858 N N . LYS A 1 111 ? 3.833 -8.517 -15.518 1.00 97.62 111 LYS A N 1
ATOM 859 C CA . LYS A 1 111 ? 3.086 -9.784 -15.374 1.00 97.62 111 LYS A CA 1
ATOM 860 C C . LYS A 1 111 ? 2.033 -9.700 -14.270 1.00 97.62 111 LYS A C 1
ATOM 862 O O . LYS A 1 111 ? 0.861 -9.997 -14.501 1.00 97.62 111 LYS A O 1
ATOM 867 N N . SER A 1 112 ? 2.454 -9.235 -13.094 1.00 91.44 112 SER A N 1
ATOM 868 C CA . SER A 1 112 ? 1.578 -9.065 -11.932 1.00 91.44 112 SER A CA 1
ATOM 869 C C . SER A 1 112 ? 0.440 -8.084 -12.227 1.00 91.44 112 SER A C 1
ATOM 871 O O . SER A 1 112 ? -0.709 -8.331 -11.848 1.00 91.44 112 SER A O 1
ATOM 873 N N . LEU A 1 113 ? 0.739 -6.997 -12.949 1.00 95.31 113 LEU A N 1
ATOM 874 C CA . LEU A 1 113 ? -0.252 -6.001 -13.339 1.00 95.31 113 LEU A CA 1
ATOM 875 C C . LEU A 1 113 ? -1.296 -6.596 -14.293 1.00 95.31 113 LEU A C 1
ATOM 877 O O . LEU A 1 113 ? -2.485 -6.486 -14.001 1.00 95.31 113 LEU A O 1
ATOM 881 N N . VAL A 1 114 ? -0.884 -7.307 -15.349 1.00 98.06 114 VAL A N 1
ATOM 882 C CA . VAL A 1 114 ? -1.798 -7.982 -16.294 1.00 98.06 114 VAL A CA 1
ATOM 883 C C . VAL A 1 114 ? -2.731 -8.967 -15.586 1.00 98.06 114 VAL A C 1
ATOM 885 O O . VAL A 1 114 ? -3.943 -8.948 -15.812 1.00 98.06 114 VAL A O 1
ATOM 888 N N . GLU A 1 115 ? -2.204 -9.796 -14.683 1.00 96.06 115 GLU A N 1
ATOM 889 C CA . GLU A 1 115 ? -3.024 -10.727 -13.900 1.00 96.06 115 GLU A CA 1
ATOM 890 C C . GLU A 1 115 ? -4.027 -10.009 -12.992 1.00 96.06 115 GLU A C 1
ATOM 892 O O . GLU A 1 115 ? -5.183 -10.428 -12.877 1.00 96.06 115 GLU A O 1
ATOM 897 N N . SER A 1 116 ? -3.599 -8.924 -12.342 1.00 90.50 116 SER A N 1
ATOM 898 C CA . SER A 1 116 ? -4.465 -8.132 -11.469 1.00 90.50 116 SER A CA 1
ATOM 899 C C . SER A 1 116 ? -5.605 -7.463 -12.245 1.00 90.50 116 SER A C 1
ATOM 901 O O . SER A 1 116 ? -6.757 -7.555 -11.817 1.00 90.50 116 SER A O 1
ATOM 903 N N . THR A 1 117 ? -5.311 -6.891 -13.418 1.00 96.31 117 THR A N 1
ATOM 904 C CA . THR A 1 117 ? -6.293 -6.249 -14.299 1.00 96.31 117 THR A CA 1
ATOM 905 C C . THR A 1 117 ? -7.297 -7.268 -14.826 1.00 96.31 117 THR A C 1
ATOM 907 O O . THR A 1 117 ? -8.502 -7.034 -14.770 1.00 96.31 117 THR A O 1
ATOM 910 N N . ARG A 1 118 ? -6.835 -8.460 -15.230 1.00 97.00 118 ARG A N 1
ATOM 911 C CA . ARG A 1 118 ? -7.724 -9.554 -15.645 1.00 97.00 118 ARG A CA 1
ATOM 912 C C . ARG A 1 118 ? -8.709 -9.946 -14.543 1.00 97.00 118 ARG A C 1
ATOM 914 O O . ARG A 1 118 ? -9.895 -10.122 -14.818 1.00 97.00 118 ARG A O 1
ATOM 921 N N . ARG A 1 119 ? -8.239 -10.077 -13.295 1.00 93.88 119 ARG A N 1
ATOM 922 C CA . ARG A 1 119 ? -9.117 -10.384 -12.151 1.00 93.88 119 ARG A CA 1
ATOM 923 C C . ARG A 1 119 ? -10.176 -9.298 -11.945 1.00 93.88 119 ARG A C 1
ATOM 925 O O . ARG A 1 119 ? -11.325 -9.640 -11.684 1.00 93.88 119 ARG A O 1
ATOM 932 N N . GLN A 1 120 ? -9.811 -8.023 -12.086 1.00 90.56 120 GLN A N 1
ATOM 933 C CA . GLN A 1 120 ? -10.746 -6.898 -11.953 1.00 90.56 120 GLN A CA 1
ATOM 934 C C . GLN A 1 120 ? -11.830 -6.931 -13.042 1.00 90.56 120 GLN A C 1
ATOM 936 O O . GLN A 1 120 ? -13.016 -6.904 -12.717 1.00 90.56 120 GLN A O 1
ATOM 941 N N . MET A 1 121 ? -11.447 -7.118 -14.309 1.00 92.88 121 MET A N 1
ATOM 942 C CA . MET A 1 121 ? -12.398 -7.187 -15.429 1.00 92.88 121 MET A CA 1
ATOM 943 C C . MET A 1 121 ? -13.370 -8.374 -15.314 1.00 92.88 121 MET A C 1
ATOM 945 O O . MET A 1 121 ? -14.550 -8.250 -15.641 1.00 92.88 121 MET A O 1
ATOM 949 N N . ALA A 1 122 ? -12.912 -9.525 -14.809 1.00 91.75 122 ALA A N 1
ATOM 950 C CA . ALA A 1 122 ? -13.774 -10.693 -14.604 1.00 91.75 122 ALA A CA 1
ATOM 951 C C . ALA A 1 122 ? -14.867 -10.449 -13.539 1.00 91.75 122 ALA A C 1
ATOM 953 O O . ALA A 1 122 ? -16.000 -10.927 -13.675 1.00 91.75 122 ALA A O 1
ATOM 954 N N . ILE A 1 123 ? -14.549 -9.687 -12.486 1.00 80.50 123 ILE A N 1
ATOM 955 C CA . ILE A 1 123 ? -15.514 -9.318 -11.439 1.00 80.50 123 ILE A CA 1
ATOM 956 C C . ILE A 1 123 ? -16.599 -8.406 -12.026 1.00 80.50 123 ILE A C 1
ATOM 958 O O . ILE A 1 123 ? -17.786 -8.660 -11.821 1.00 80.50 123 ILE A O 1
ATOM 962 N N . GLU A 1 124 ? -16.219 -7.401 -12.816 1.00 78.94 124 GLU A N 1
ATOM 963 C CA . GLU A 1 124 ? -17.163 -6.466 -13.447 1.00 78.94 124 GLU A CA 1
ATOM 964 C C . GLU A 1 124 ? -18.126 -7.158 -14.429 1.00 78.94 124 GLU A C 1
ATOM 966 O O . GLU A 1 124 ? -19.330 -6.874 -14.436 1.00 78.94 124 GLU A O 1
ATOM 971 N N . GLN A 1 125 ? -17.639 -8.137 -15.202 1.00 79.56 125 GLN A N 1
ATOM 972 C CA . GLN A 1 125 ? -18.482 -8.942 -16.100 1.00 79.56 125 GLN A CA 1
ATOM 973 C C . GLN A 1 125 ? -19.514 -9.789 -15.337 1.00 79.56 125 GLN A C 1
ATOM 975 O O . GLN A 1 125 ? -20.673 -9.907 -15.754 1.00 79.56 125 GLN A O 1
ATOM 980 N N . THR A 1 126 ? -19.120 -10.342 -14.187 1.00 80.44 126 THR A N 1
ATOM 981 C CA . THR A 1 126 ? -20.009 -11.144 -13.332 1.00 80.44 126 THR A CA 1
ATOM 982 C C . THR A 1 126 ? -21.115 -10.278 -12.721 1.00 80.44 126 THR A C 1
ATOM 984 O O . THR A 1 126 ? -22.287 -10.668 -12.708 1.00 80.44 126 THR A O 1
ATOM 987 N N . LEU A 1 127 ? -20.767 -9.068 -12.271 1.00 78.75 127 LEU A N 1
ATOM 988 C CA . LEU A 1 127 ? -21.728 -8.110 -11.717 1.00 78.75 127 LEU A CA 1
ATOM 989 C C . LEU A 1 127 ? -22.747 -7.652 -12.768 1.00 78.75 127 LEU A C 1
ATOM 991 O O . LEU A 1 127 ? -23.940 -7.599 -12.479 1.00 78.75 127 LEU A O 1
ATOM 995 N N . THR A 1 128 ? -22.304 -7.407 -14.002 1.00 75.69 128 THR A N 1
ATOM 996 C CA . THR A 1 128 ? -23.192 -6.964 -15.090 1.00 75.69 128 THR A CA 1
ATOM 997 C C . THR A 1 128 ? -24.176 -8.058 -15.517 1.00 75.69 128 THR A C 1
ATOM 999 O O . THR A 1 128 ? -25.336 -7.775 -15.812 1.00 75.69 128 THR A O 1
ATOM 1002 N N . THR A 1 129 ? -23.753 -9.325 -15.481 1.00 76.19 129 THR A N 1
ATOM 1003 C CA . THR A 1 129 ? -24.610 -10.462 -15.863 1.00 76.19 129 THR A CA 1
ATOM 1004 C C . THR A 1 129 ? -25.688 -10.761 -14.813 1.00 76.19 129 THR A C 1
ATOM 1006 O O . THR A 1 129 ? -26.784 -11.197 -15.155 1.00 76.19 129 THR A O 1
ATOM 1009 N N . THR A 1 130 ? -25.423 -10.467 -13.537 1.00 75.12 130 THR A N 1
ATOM 1010 C CA . THR A 1 130 ? -26.340 -10.779 -12.424 1.00 75.12 130 THR A CA 1
ATOM 1011 C C . THR A 1 130 ? -27.534 -9.813 -12.336 1.00 75.12 130 THR A C 1
ATOM 1013 O O . THR A 1 130 ? -28.576 -10.169 -11.796 1.00 75.12 130 THR A O 1
ATOM 1016 N N . VAL A 1 131 ? -27.431 -8.603 -12.895 1.00 70.19 131 VAL A N 1
ATOM 1017 C CA . VAL A 1 131 ? -28.492 -7.576 -12.809 1.00 70.19 131 VAL A CA 1
ATOM 1018 C C . VAL A 1 131 ? -29.490 -7.647 -13.982 1.00 70.19 131 VAL A C 1
ATOM 1020 O O . VAL A 1 131 ? -30.573 -7.072 -13.913 1.00 70.19 131 VAL A O 1
ATOM 1023 N N . ALA A 1 132 ? -29.178 -8.381 -15.055 1.00 62.19 132 ALA A N 1
ATOM 1024 C CA . ALA A 1 132 ? -29.936 -8.325 -16.310 1.00 62.19 132 ALA A CA 1
ATOM 1025 C C . ALA A 1 132 ? -31.122 -9.307 -16.431 1.00 62.19 132 ALA A C 1
ATOM 1027 O O . ALA A 1 132 ? -31.754 -9.347 -17.487 1.00 62.19 132 ALA A O 1
ATOM 1028 N N . GLN A 1 133 ? -31.473 -10.071 -15.390 1.00 59.19 133 GLN A N 1
ATOM 1029 C CA . GLN A 1 133 ? -32.636 -10.966 -15.423 1.00 59.19 133 GLN A CA 1
ATOM 1030 C C . GLN A 1 133 ? -33.696 -10.537 -14.396 1.00 59.19 133 GLN A C 1
ATOM 1032 O O . GLN A 1 133 ? -33.716 -11.050 -13.279 1.00 59.19 133 GLN A O 1
ATOM 1037 N N . PRO A 1 134 ? -34.602 -9.603 -14.751 1.00 63.34 134 PRO A N 1
ATOM 1038 C CA . PRO A 1 134 ? -35.846 -9.449 -14.020 1.00 63.34 134 PRO A CA 1
ATOM 1039 C C . PRO A 1 134 ? -36.663 -10.718 -14.272 1.00 63.34 134 PRO A C 1
ATOM 1041 O O . PRO A 1 134 ? -37.233 -10.901 -15.349 1.00 63.34 134 PRO A O 1
ATOM 1044 N N . GLU A 1 135 ? -36.672 -11.628 -13.298 1.00 65.06 135 GLU A N 1
ATOM 1045 C CA . GLU A 1 135 ? -37.679 -12.681 -13.240 1.00 65.06 135 GLU A CA 1
ATOM 1046 C C . GLU A 1 135 ? -39.048 -12.008 -13.338 1.00 65.06 135 GLU A C 1
ATOM 1048 O O . GLU A 1 135 ? -39.454 -11.229 -12.472 1.00 65.06 135 GLU A O 1
ATOM 1053 N N . ALA A 1 136 ? -39.729 -12.256 -14.457 1.00 69.19 136 ALA A N 1
ATOM 1054 C CA . ALA A 1 136 ? -41.107 -11.854 -14.639 1.00 69.19 136 ALA A CA 1
ATOM 1055 C C . ALA A 1 136 ? -41.922 -12.406 -13.457 1.00 69.19 136 ALA A C 1
ATOM 1057 O O . ALA A 1 136 ? -41.773 -13.587 -13.125 1.00 69.19 136 ALA A O 1
ATOM 1058 N N . PRO A 1 137 ? -42.763 -11.583 -12.810 1.00 61.72 137 PRO A N 1
ATOM 1059 C CA . PRO A 1 137 ? -43.543 -12.031 -11.673 1.00 61.72 137 PRO A CA 1
ATOM 1060 C C . PRO A 1 137 ? -44.473 -13.149 -12.140 1.00 61.72 137 PRO A C 1
ATOM 1062 O O . PRO A 1 137 ? -45.338 -12.941 -12.992 1.00 61.72 137 PRO A O 1
ATOM 1065 N N . ALA A 1 138 ? -44.283 -14.343 -11.584 1.00 61.47 138 ALA A N 1
ATOM 1066 C CA . ALA A 1 138 ? -45.273 -15.397 -11.663 1.00 61.47 138 ALA A CA 1
ATOM 1067 C C . ALA A 1 138 ? -46.520 -14.914 -10.908 1.00 61.47 138 ALA A C 1
ATOM 1069 O O . ALA A 1 138 ? -46.568 -14.910 -9.678 1.00 61.47 138 ALA A O 1
ATOM 1070 N N . GLU A 1 139 ? -47.512 -14.447 -11.665 1.00 63.19 139 GLU A N 1
ATOM 1071 C CA . GLU A 1 139 ? -48.868 -14.224 -11.184 1.00 63.19 139 GLU A CA 1
ATOM 1072 C C . GLU A 1 139 ? -49.424 -15.528 -10.605 1.00 63.19 139 GLU A C 1
ATOM 1074 O O . GLU A 1 139 ? -49.560 -16.530 -11.309 1.00 63.19 139 GLU A O 1
ATOM 1079 N N . GLY A 1 140 ? -49.803 -15.501 -9.327 1.00 58.12 140 GLY A N 1
ATOM 1080 C CA . GLY A 1 140 ? -50.675 -16.534 -8.790 1.00 58.12 140 GLY A CA 1
ATOM 1081 C C . GLY A 1 140 ? -50.838 -16.563 -7.274 1.00 58.12 140 GLY A C 1
ATOM 1082 O O . GLY A 1 140 ? -50.136 -17.326 -6.630 1.00 58.12 140 GLY A O 1
ATOM 1083 N N . VAL A 1 141 ? -51.882 -15.868 -6.781 1.00 51.44 141 VAL A N 1
ATOM 1084 C CA . VAL A 1 141 ? -52.800 -16.315 -5.697 1.00 51.44 141 VAL A CA 1
ATOM 1085 C C . VAL A 1 141 ? -52.178 -16.383 -4.272 1.00 51.44 141 VAL A C 1
ATOM 1087 O O . VAL A 1 141 ? -51.115 -16.935 -4.075 1.00 51.44 141 VAL A O 1
ATOM 1090 N N . ALA A 1 142 ? -52.736 -15.888 -3.165 1.00 46.75 142 ALA A N 1
ATOM 1091 C CA . ALA A 1 142 ? -54.081 -15.491 -2.782 1.00 46.75 142 ALA A CA 1
ATOM 1092 C C . ALA A 1 142 ? -54.022 -14.357 -1.750 1.00 46.75 142 ALA A C 1
ATOM 1094 O O . ALA A 1 142 ? -53.191 -14.323 -0.845 1.00 46.75 142 ALA A O 1
ATOM 1095 N N . GLN A 1 143 ? -55.013 -13.493 -1.878 1.00 53.94 143 GLN A N 1
ATOM 1096 C CA . GLN A 1 143 ? -55.497 -12.535 -0.905 1.00 53.94 143 GLN A CA 1
ATOM 1097 C C . GLN A 1 143 ? -56.068 -13.282 0.311 1.00 53.94 143 GLN A C 1
ATOM 1099 O O . GLN A 1 143 ? -56.984 -14.092 0.158 1.00 53.94 143 GLN A O 1
ATOM 1104 N N . GLN A 1 144 ? -55.549 -13.013 1.509 1.00 44.97 144 GLN A N 1
ATOM 1105 C CA . GLN A 1 144 ? -56.228 -13.385 2.746 1.00 44.97 144 GLN A CA 1
ATOM 1106 C C . GLN A 1 144 ? -56.245 -12.193 3.699 1.00 44.97 144 GLN A C 1
ATOM 1108 O O . GLN A 1 144 ? -55.246 -11.827 4.315 1.00 44.97 144 GLN A O 1
ATOM 1113 N N . ASP A 1 145 ? -57.430 -11.588 3.751 1.00 58.25 145 ASP A N 1
ATOM 1114 C CA . ASP A 1 145 ? -57.874 -10.655 4.772 1.00 58.25 145 ASP A CA 1
ATOM 1115 C C . ASP A 1 145 ? -57.667 -11.246 6.169 1.00 58.25 145 ASP A C 1
ATOM 1117 O O . ASP A 1 145 ? -58.116 -12.354 6.466 1.00 58.25 145 ASP A O 1
ATOM 1121 N N . SER A 1 146 ? -57.073 -10.458 7.060 1.00 52.81 146 SER A N 1
ATOM 1122 C CA . SER A 1 146 ? -57.376 -10.545 8.485 1.00 52.81 146 SER A CA 1
ATOM 1123 C C . SER A 1 146 ? -57.119 -9.198 9.142 1.00 52.81 146 SER A C 1
ATOM 1125 O O . SER A 1 146 ? -56.034 -8.896 9.634 1.00 52.81 146 SER A O 1
ATOM 1127 N N . SER A 1 147 ? -58.174 -8.394 9.160 1.00 60.12 147 SER A N 1
ATOM 1128 C CA . SER A 1 147 ? -58.372 -7.297 10.094 1.00 60.12 147 SER A CA 1
ATOM 1129 C C . SER A 1 147 ? -58.306 -7.803 11.539 1.00 60.12 147 SER A C 1
ATOM 1131 O O . SER A 1 147 ? -59.150 -8.599 11.951 1.00 60.12 147 SER A O 1
ATOM 1133 N N . ALA A 1 148 ? -57.364 -7.292 12.327 1.00 46.22 148 ALA A N 1
ATOM 1134 C CA . ALA A 1 148 ? -57.434 -7.340 13.783 1.00 46.22 148 ALA A CA 1
ATOM 1135 C C . ALA A 1 148 ? -56.999 -5.986 14.360 1.00 46.22 148 ALA A C 1
ATOM 1137 O O . ALA A 1 148 ? -55.827 -5.620 14.335 1.00 46.22 148 ALA A O 1
ATOM 1138 N N . GLN A 1 149 ? -57.995 -5.243 14.845 1.00 52.06 149 GLN A N 1
ATOM 1139 C CA . GLN A 1 149 ? -57.855 -4.097 15.740 1.00 52.06 149 GLN A CA 1
ATOM 1140 C C . GLN A 1 149 ? -57.195 -4.524 17.058 1.00 52.06 149 GLN A C 1
ATOM 1142 O O . GLN A 1 149 ? -57.704 -5.445 17.688 1.00 52.06 149 GLN A O 1
ATOM 1147 N N . VAL A 1 150 ? -56.178 -3.791 17.524 1.00 44.50 150 VAL A N 1
ATOM 1148 C CA . VAL A 1 150 ? -55.767 -3.677 18.942 1.00 44.50 150 VAL A CA 1
ATOM 1149 C C . VAL A 1 150 ? -55.106 -2.295 19.080 1.00 44.50 150 VAL A C 1
ATOM 1151 O O . VAL A 1 150 ? -54.035 -2.070 18.533 1.00 44.50 150 VAL A O 1
ATOM 1154 N N . SER A 1 151 ? -55.893 -1.264 19.390 1.00 42.88 151 SER A N 1
ATOM 1155 C CA . SER A 1 151 ? -56.069 -0.641 20.714 1.00 42.88 151 SER A CA 1
ATOM 1156 C C . SER A 1 151 ? -54.905 0.252 21.144 1.00 42.88 151 SER A C 1
ATOM 1158 O O . SER A 1 151 ? -53.784 -0.213 21.338 1.00 42.88 151 SER A O 1
ATOM 1160 N N . ASP A 1 152 ? -55.250 1.519 21.358 1.00 49.81 152 ASP A N 1
ATOM 1161 C CA . ASP A 1 152 ? -54.474 2.540 22.046 1.00 49.81 152 ASP A CA 1
ATOM 1162 C C . ASP A 1 152 ? -53.781 2.009 23.308 1.00 49.81 152 ASP A C 1
ATOM 1164 O O . ASP A 1 152 ? -54.417 1.443 24.200 1.00 49.81 152 ASP A O 1
ATOM 1168 N N . ALA A 1 153 ? -52.481 2.272 23.404 1.00 39.66 153 ALA A N 1
ATOM 1169 C CA . ALA A 1 153 ? -51.775 2.366 24.670 1.00 39.66 153 ALA A CA 1
ATOM 1170 C C . ALA A 1 153 ? -50.703 3.451 24.540 1.00 39.66 153 ALA A C 1
ATOM 1172 O O . ALA A 1 153 ? -49.587 3.220 24.076 1.00 39.66 153 ALA A O 1
ATOM 1173 N N . ASP A 1 154 ? -51.108 4.654 24.941 1.00 44.38 154 ASP A N 1
ATOM 1174 C CA . ASP A 1 154 ? -50.255 5.673 25.537 1.00 44.38 154 ASP A CA 1
ATOM 1175 C C . ASP A 1 154 ? -49.179 5.025 26.417 1.00 44.38 154 ASP A C 1
ATOM 1177 O O . ASP A 1 154 ? -49.474 4.318 27.384 1.00 44.38 154 ASP A O 1
ATOM 1181 N N . GLY A 1 155 ? -47.923 5.268 26.070 1.00 38.00 155 GLY A N 1
ATOM 1182 C CA . GLY A 1 155 ? -46.783 4.739 26.796 1.00 38.00 155 GLY A CA 1
ATOM 1183 C C . GLY A 1 155 ? -45.587 4.602 25.881 1.00 38.00 155 GLY A C 1
ATOM 1184 O O . GLY A 1 155 ? -45.209 3.490 25.524 1.00 38.00 155 GLY A O 1
ATOM 1185 N N . MET A 1 156 ? -44.959 5.729 25.524 1.00 33.41 156 MET A N 1
ATOM 1186 C CA . MET A 1 156 ? -43.542 5.665 25.174 1.00 33.41 156 MET A CA 1
ATOM 1187 C C . MET A 1 156 ? -42.840 4.921 26.316 1.00 33.41 156 MET A C 1
ATOM 1189 O O . MET A 1 156 ? -42.917 5.385 27.460 1.00 33.41 156 MET A O 1
ATOM 1193 N N . PRO A 1 157 ? -42.156 3.797 26.059 1.00 37.41 157 PRO A N 1
ATOM 1194 C CA . PRO A 1 157 ? -41.194 3.312 27.016 1.00 37.41 157 PRO A CA 1
ATOM 1195 C C . PRO A 1 157 ? -40.098 4.375 27.063 1.00 37.41 157 PRO A C 1
ATOM 1197 O O . PRO A 1 157 ? -39.254 4.468 26.177 1.00 37.41 157 PRO A O 1
ATOM 1200 N N . THR A 1 158 ? -40.125 5.219 28.094 1.00 41.72 158 THR A N 1
ATOM 1201 C CA . THR A 1 158 ? -38.892 5.753 28.667 1.00 41.72 158 THR A CA 1
ATOM 1202 C C . THR A 1 158 ? -38.012 4.536 28.888 1.00 41.72 158 THR A C 1
ATOM 1204 O O . THR A 1 158 ? -38.282 3.761 29.806 1.00 41.72 158 THR A O 1
ATOM 1207 N N . GLU A 1 159 ? -37.052 4.318 27.985 1.00 36.03 159 GLU A N 1
ATOM 1208 C CA . GLU A 1 159 ? -36.040 3.284 28.125 1.00 36.03 159 GLU A CA 1
ATOM 1209 C C . GLU A 1 159 ? -35.413 3.475 29.497 1.00 36.03 159 GLU A C 1
ATOM 1211 O O . GLU A 1 159 ? -34.686 4.426 29.790 1.00 36.03 159 GLU A O 1
ATOM 1216 N N . SER A 1 160 ? -35.828 2.588 30.387 1.00 36.28 160 SER A N 1
ATOM 1217 C CA . SER A 1 160 ? -35.327 2.447 31.727 1.00 36.28 160 SER A CA 1
ATOM 1218 C C . SER A 1 160 ? -33.835 2.205 31.614 1.00 36.28 160 SER A C 1
ATOM 1220 O O . SER A 1 160 ? -33.409 1.162 31.121 1.00 36.28 160 SER A O 1
ATOM 1222 N N . ASN A 1 161 ? -33.082 3.207 32.063 1.00 35.31 161 ASN A N 1
ATOM 1223 C CA . ASN A 1 161 ? -31.654 3.173 32.314 1.00 35.31 161 ASN A CA 1
ATOM 1224 C C . ASN A 1 161 ? -31.226 1.778 32.777 1.00 35.31 161 ASN A C 1
ATOM 1226 O O . ASN A 1 161 ? -31.469 1.393 33.925 1.00 35.31 161 ASN A O 1
ATOM 1230 N N . VAL A 1 162 ? -30.556 1.040 31.894 1.00 36.44 162 VAL A N 1
ATOM 1231 C CA . VAL A 1 162 ? -29.747 -0.104 32.298 1.00 36.44 162 VAL A CA 1
ATOM 1232 C C . VAL A 1 162 ? -28.539 0.478 33.022 1.00 36.44 162 VAL A C 1
ATOM 1234 O O . VAL A 1 162 ? -27.484 0.735 32.450 1.00 36.44 162 VAL A O 1
ATOM 1237 N N . VAL A 1 163 ? -28.729 0.745 34.312 1.00 41.97 163 VAL A N 1
ATOM 1238 C CA . VAL A 1 163 ? -27.639 0.922 35.264 1.00 41.97 163 VAL A CA 1
ATOM 1239 C C . VAL A 1 163 ? -27.030 -0.461 35.472 1.00 41.97 163 VAL A C 1
ATOM 1241 O O . VAL A 1 163 ? -27.374 -1.175 36.410 1.00 41.97 163 VAL A O 1
ATOM 1244 N N . LEU A 1 164 ? -26.116 -0.852 34.585 1.00 39.22 164 LEU A N 1
ATOM 1245 C CA . LEU A 1 164 ? -25.118 -1.871 34.897 1.00 39.22 164 LEU A CA 1
ATOM 1246 C C . LEU A 1 164 ? -23.986 -1.182 35.659 1.00 39.22 164 LEU A C 1
ATOM 1248 O O . LEU A 1 164 ? -22.946 -0.824 35.116 1.00 39.22 164 LEU A O 1
ATOM 1252 N N . SER A 1 165 ? -24.233 -0.958 36.948 1.00 43.38 165 SER A N 1
ATOM 1253 C CA . SER A 1 165 ? -23.186 -0.679 37.924 1.00 43.38 165 SER A CA 1
ATOM 1254 C C . SER A 1 165 ? -22.946 -1.937 38.747 1.00 43.38 165 SER A C 1
ATOM 1256 O O . SER A 1 165 ? -23.738 -2.264 39.628 1.00 43.38 165 SER A O 1
ATOM 1258 N N . ALA A 1 166 ? -21.852 -2.630 38.427 1.00 37.72 166 ALA A N 1
ATOM 1259 C CA . ALA A 1 166 ? -20.963 -3.280 39.390 1.00 37.72 166 ALA A CA 1
ATOM 1260 C C . ALA A 1 166 ? -19.654 -3.692 38.677 1.00 37.72 166 ALA A C 1
ATOM 1262 O O . ALA A 1 166 ? -19.434 -4.851 38.346 1.00 37.72 166 ALA A O 1
ATOM 1263 N N . ASN A 1 167 ? -18.779 -2.709 38.443 1.00 54.66 167 ASN A N 1
ATOM 1264 C CA . ASN A 1 167 ? -17.327 -2.834 38.204 1.00 54.66 167 ASN A CA 1
ATOM 1265 C C . ASN A 1 167 ? -16.795 -3.530 36.930 1.00 54.66 167 ASN A C 1
ATOM 1267 O O . ASN A 1 167 ? -15.576 -3.614 36.777 1.00 54.66 167 ASN A O 1
ATOM 1271 N N . GLY A 1 168 ? -17.639 -3.968 35.994 1.00 62.19 168 GLY A N 1
ATOM 1272 C CA . GLY A 1 168 ? -17.200 -4.438 34.673 1.00 62.19 168 GLY A CA 1
ATOM 1273 C C . GLY A 1 168 ? -17.023 -3.278 33.695 1.00 62.19 168 GLY A C 1
ATOM 1274 O O . GLY A 1 168 ? -17.968 -2.898 33.012 1.00 62.19 168 GLY A O 1
ATOM 1275 N N . MET A 1 169 ? -15.840 -2.667 33.648 1.00 72.81 169 MET A N 1
ATOM 1276 C CA . MET A 1 169 ? -15.528 -1.682 32.607 1.00 72.81 169 MET A CA 1
ATOM 1277 C C . MET A 1 169 ? -15.539 -2.364 31.227 1.00 72.81 169 MET A C 1
ATOM 1279 O O . MET A 1 169 ? -14.929 -3.429 31.089 1.00 72.81 169 MET A O 1
ATOM 1283 N N . PRO A 1 170 ? -16.203 -1.785 30.207 1.00 82.75 170 PRO A N 1
ATOM 1284 C CA . PRO A 1 170 ? -16.337 -2.441 28.917 1.00 82.75 170 PRO A CA 1
ATOM 1285 C C . PRO A 1 170 ? -14.971 -2.609 28.247 1.00 82.75 170 PRO A C 1
ATOM 1287 O O . PRO A 1 170 ? -14.160 -1.679 28.176 1.00 82.75 170 PRO A O 1
ATOM 1290 N N . VAL A 1 171 ? -14.743 -3.813 27.729 1.00 85.31 171 VAL A N 1
ATOM 1291 C CA . VAL A 1 171 ? -13.627 -4.139 26.838 1.00 85.31 171 VAL A CA 1
ATOM 1292 C C . VAL A 1 171 ? -14.161 -4.089 25.416 1.00 85.31 171 VAL A C 1
ATOM 1294 O O . VAL A 1 171 ? -15.239 -4.611 25.138 1.00 85.31 171 VAL A O 1
ATOM 1297 N N . SER A 1 172 ? -13.422 -3.494 24.489 1.00 83.50 172 SER A N 1
ATOM 1298 C CA . SER A 1 172 ? -13.732 -3.593 23.068 1.00 83.50 172 SER A CA 1
ATOM 1299 C C . SER A 1 172 ? -12.578 -4.191 22.282 1.00 83.50 172 SER A C 1
ATOM 1301 O O . SER A 1 172 ? -11.415 -3.904 22.543 1.00 83.50 172 SER A O 1
ATOM 1303 N N . PHE A 1 173 ? -12.913 -5.038 21.321 1.00 89.69 173 PHE A N 1
ATOM 1304 C CA . PHE A 1 173 ? -11.988 -5.634 20.371 1.00 89.69 173 PHE A CA 1
ATOM 1305 C C . PHE A 1 173 ? -12.101 -4.889 19.054 1.00 89.69 173 PHE A C 1
ATOM 1307 O O . PHE A 1 173 ? -13.199 -4.514 18.642 1.00 89.69 173 PHE A O 1
ATOM 1314 N N . LYS A 1 174 ? -10.977 -4.677 18.380 1.00 89.81 174 LYS A N 1
ATOM 1315 C CA . LYS A 1 174 ? -10.955 -4.039 17.067 1.00 89.81 174 LYS A CA 1
ATOM 1316 C C . LYS A 1 174 ? -10.121 -4.832 16.079 1.00 89.81 174 LYS A C 1
ATOM 1318 O O . LYS A 1 174 ? -9.091 -5.408 16.433 1.00 89.81 174 LYS A O 1
ATOM 1323 N N . VAL A 1 175 ? -10.580 -4.805 14.835 1.00 84.19 175 VAL A N 1
ATOM 1324 C CA . VAL A 1 175 ? -9.861 -5.299 13.664 1.00 84.19 175 VAL A CA 1
ATOM 1325 C C . VAL A 1 175 ? -9.875 -4.187 12.621 1.00 84.19 175 VAL A C 1
ATOM 1327 O O . VAL A 1 175 ? -10.938 -3.648 12.308 1.00 84.19 175 VAL A O 1
ATOM 1330 N N . ARG A 1 176 ? -8.699 -3.842 12.096 1.00 91.06 176 ARG A N 1
ATOM 1331 C CA . ARG A 1 176 ? -8.460 -2.786 11.111 1.00 91.06 176 ARG A CA 1
ATOM 1332 C C . ARG A 1 176 ? -7.859 -3.374 9.850 1.00 91.06 176 ARG A C 1
ATOM 1334 O O . ARG A 1 176 ? -6.923 -4.168 9.924 1.00 91.06 176 ARG A O 1
ATOM 1341 N N . ILE A 1 177 ? -8.320 -2.878 8.714 1.00 76.44 177 ILE A N 1
ATOM 1342 C CA . ILE A 1 177 ? -7.616 -2.963 7.438 1.00 76.44 177 ILE A CA 1
ATOM 1343 C C . ILE A 1 177 ? -7.364 -1.540 6.945 1.00 76.44 177 ILE A C 1
ATOM 1345 O O . ILE A 1 177 ? -8.136 -0.624 7.233 1.00 76.44 177 ILE A O 1
ATOM 1349 N N . GLY A 1 178 ? -6.270 -1.308 6.241 1.00 86.31 178 GLY A N 1
ATOM 1350 C CA . GLY A 1 178 ? -5.949 0.041 5.810 1.00 86.31 178 GLY A CA 1
ATOM 1351 C C . GLY A 1 178 ? -4.754 0.122 4.892 1.00 86.31 178 GLY A C 1
ATOM 1352 O O . GLY A 1 178 ? -4.265 -0.884 4.380 1.00 86.31 178 GLY A O 1
ATOM 1353 N N . LEU A 1 179 ? -4.309 1.355 4.722 1.00 85.12 179 LEU A N 1
ATOM 1354 C CA . LEU A 1 179 ? -3.093 1.727 4.033 1.00 85.12 179 LEU A CA 1
ATOM 1355 C C . LEU A 1 179 ? -2.130 2.333 5.048 1.00 85.12 179 LEU A C 1
ATOM 1357 O O . LEU A 1 179 ? -2.543 3.094 5.929 1.00 85.12 179 LEU A O 1
ATOM 1361 N N . SER A 1 180 ? -0.855 1.993 4.927 1.00 85.88 180 SER A N 1
ATOM 1362 C CA . SER A 1 180 ? 0.211 2.627 5.685 1.00 85.88 180 SER A CA 1
ATOM 1363 C C . SER A 1 180 ? 1.277 3.125 4.737 1.00 85.88 180 SER A C 1
ATOM 1365 O O . SER A 1 180 ? 1.770 2.350 3.924 1.00 85.88 180 SER A O 1
ATOM 1367 N N . GLY A 1 181 ? 1.620 4.402 4.849 1.00 82.19 181 GLY A N 1
ATOM 1368 C CA . GLY A 1 181 ? 2.708 5.024 4.114 1.00 82.19 181 GLY A CA 1
ATOM 1369 C C . GLY A 1 181 ? 3.892 5.275 5.032 1.00 82.19 181 GLY A C 1
ATOM 1370 O O . GLY A 1 181 ? 3.737 5.705 6.183 1.00 82.19 181 GLY A O 1
ATOM 1371 N N . TYR A 1 182 ? 5.075 4.997 4.504 1.00 81.62 182 TYR A N 1
ATOM 1372 C CA . TYR A 1 182 ? 6.343 5.339 5.122 1.00 81.62 182 TYR A CA 1
ATOM 1373 C C . TYR A 1 182 ? 6.781 6.726 4.642 1.00 81.62 182 TYR A C 1
ATOM 1375 O O . TYR A 1 182 ? 6.753 6.991 3.446 1.00 81.62 182 TYR A O 1
ATOM 1383 N N . GLY A 1 183 ? 7.100 7.601 5.597 1.00 71.12 183 GLY A N 1
ATOM 1384 C CA . GLY A 1 183 ? 7.420 9.020 5.422 1.00 71.12 183 GLY A CA 1
ATOM 1385 C C . GLY A 1 183 ? 8.874 9.385 5.760 1.00 71.12 183 GLY A C 1
ATOM 1386 O O . GLY A 1 183 ? 9.146 10.544 6.089 1.00 71.12 183 GLY A O 1
ATOM 1387 N N . GLY A 1 184 ? 9.767 8.390 5.838 1.00 61.59 184 GLY A N 1
ATOM 1388 C CA . GLY A 1 184 ? 11.204 8.574 6.102 1.00 61.59 184 GLY A CA 1
ATOM 1389 C C . GLY A 1 184 ? 12.013 8.875 4.836 1.00 61.59 184 GLY A C 1
ATOM 1390 O O . GLY A 1 184 ? 13.196 9.198 4.884 1.00 61.59 184 GLY A O 1
ATOM 1391 N N . GLU A 1 185 ? 11.385 8.812 3.664 1.00 63.44 185 GLU A N 1
ATOM 1392 C CA . GLU A 1 185 ? 12.015 8.964 2.361 1.00 63.44 185 GLU A CA 1
ATOM 1393 C C . GLU A 1 185 ? 11.637 10.313 1.767 1.00 63.44 185 GLU A C 1
ATOM 1395 O O . GLU A 1 185 ? 10.962 10.428 0.744 1.00 63.44 185 GLU A O 1
ATOM 1400 N N . ARG A 1 186 ? 12.164 11.387 2.359 1.00 57.47 186 ARG A N 1
ATOM 1401 C CA . ARG A 1 186 ? 12.242 12.652 1.624 1.00 57.47 186 ARG A CA 1
ATOM 1402 C C . ARG A 1 186 ? 13.291 12.511 0.523 1.00 57.47 186 ARG A C 1
ATOM 1404 O O . ARG A 1 186 ? 14.381 13.072 0.611 1.00 57.47 186 ARG A O 1
ATOM 1411 N N . GLY A 1 187 ? 12.973 11.732 -0.509 1.00 50.16 187 GLY A N 1
ATOM 1412 C CA . GLY A 1 187 ? 13.650 11.808 -1.788 1.00 50.16 187 GLY A CA 1
ATOM 1413 C C . GLY A 1 187 ? 13.638 13.259 -2.262 1.00 50.16 187 GLY A C 1
ATOM 1414 O O . GLY A 1 187 ? 12.763 14.047 -1.898 1.00 50.16 187 GLY A O 1
ATOM 1415 N N . LEU A 1 188 ? 14.616 13.631 -3.085 1.00 48.50 188 LEU A N 1
ATOM 1416 C CA . LEU A 1 188 ? 14.776 14.999 -3.599 1.00 48.50 188 LEU A CA 1
ATOM 1417 C C . LEU A 1 188 ? 13.543 15.525 -4.371 1.00 48.50 188 LEU A C 1
ATOM 1419 O O . LEU A 1 188 ? 13.501 16.707 -4.704 1.00 48.50 188 LEU A O 1
ATOM 1423 N N . THR A 1 189 ? 12.568 14.662 -4.665 1.00 53.69 189 THR A N 1
ATOM 1424 C CA . THR A 1 189 ? 11.394 14.911 -5.507 1.00 53.69 189 THR A CA 1
ATOM 1425 C C . THR A 1 189 ? 10.060 14.945 -4.754 1.00 53.69 189 THR A C 1
ATOM 1427 O O . THR A 1 189 ? 9.093 15.470 -5.300 1.00 53.69 189 THR A O 1
ATOM 1430 N N . ALA A 1 190 ? 9.967 14.431 -3.521 1.00 55.19 190 ALA A N 1
ATOM 1431 C CA . ALA A 1 190 ? 8.696 14.396 -2.797 1.00 55.19 190 ALA A CA 1
ATOM 1432 C C . ALA A 1 190 ? 8.378 15.778 -2.195 1.00 55.19 190 ALA A C 1
ATOM 1434 O O . ALA A 1 190 ? 8.927 16.178 -1.168 1.00 55.19 190 ALA A O 1
ATOM 1435 N N . GLU A 1 191 ? 7.473 16.524 -2.837 1.00 63.53 191 GLU A N 1
ATOM 1436 C CA . GLU A 1 191 ? 7.093 17.881 -2.413 1.00 63.53 191 GLU A CA 1
ATOM 1437 C C . GLU A 1 191 ? 6.358 17.915 -1.051 1.00 63.53 191 GLU A C 1
ATOM 1439 O O . GLU A 1 191 ? 6.299 18.966 -0.406 1.00 63.53 191 GLU A O 1
ATOM 1444 N N . SER A 1 192 ? 5.798 16.789 -0.575 1.00 75.94 192 SER A N 1
ATOM 1445 C CA . SER A 1 192 ? 5.125 16.700 0.732 1.00 75.94 192 SER A CA 1
ATOM 1446 C C . SER A 1 192 ? 4.984 15.265 1.266 1.00 75.94 192 SER A C 1
ATOM 1448 O O . SER A 1 192 ? 4.925 14.315 0.491 1.00 75.94 192 SER A O 1
ATOM 1450 N N . SER A 1 193 ? 4.792 15.111 2.586 1.00 68.12 193 SER A N 1
ATOM 1451 C CA . SER A 1 193 ? 4.485 13.813 3.224 1.00 68.12 193 SER A CA 1
ATOM 1452 C C . SER A 1 193 ? 3.186 13.158 2.733 1.00 68.12 193 SER A C 1
ATOM 1454 O O . SER A 1 193 ? 3.003 11.962 2.915 1.00 68.12 193 SER A O 1
ATOM 1456 N N . ILE A 1 194 ? 2.264 13.927 2.142 1.00 71.12 194 ILE A N 1
ATOM 1457 C CA . ILE A 1 194 ? 1.037 13.374 1.548 1.00 71.12 194 ILE A CA 1
ATOM 1458 C C . ILE A 1 194 ? 1.337 12.773 0.171 1.00 71.12 194 ILE A C 1
ATOM 1460 O O . ILE A 1 194 ? 0.782 11.729 -0.154 1.00 71.12 194 ILE A O 1
ATOM 1464 N N . GLY A 1 195 ? 2.212 13.412 -0.615 1.00 74.62 195 GLY A N 1
ATOM 1465 C CA . GLY A 1 195 ? 2.690 12.849 -1.882 1.00 74.62 195 GLY A CA 1
ATOM 1466 C C . GLY A 1 195 ? 3.417 11.529 -1.642 1.00 74.62 195 GLY A C 1
ATOM 1467 O O . GLY A 1 195 ? 3.043 10.513 -2.207 1.00 74.62 195 GLY A O 1
ATOM 1468 N N . GLU A 1 196 ? 4.330 11.525 -0.669 1.00 73.75 196 GLU A N 1
ATOM 1469 C CA . GLU A 1 196 ? 5.062 10.324 -0.262 1.00 73.75 196 GLU A CA 1
ATOM 1470 C C . GLU A 1 196 ? 4.137 9.209 0.252 1.00 73.75 196 GLU A C 1
ATOM 1472 O O . GLU A 1 196 ? 4.346 8.043 -0.057 1.00 73.75 196 GLU A O 1
ATOM 1477 N N . PHE A 1 197 ? 3.063 9.543 0.981 1.00 80.25 197 PHE A N 1
ATOM 1478 C CA . PHE A 1 197 ? 2.049 8.547 1.333 1.00 80.25 197 PHE A CA 1
ATOM 1479 C C . PHE A 1 197 ? 1.399 7.931 0.089 1.00 80.25 197 PHE A C 1
ATOM 1481 O O . PHE A 1 197 ? 1.131 6.739 0.092 1.00 80.25 197 PHE A O 1
ATOM 1488 N N . GLY A 1 198 ? 1.122 8.715 -0.955 1.00 79.06 198 GLY A N 1
ATOM 1489 C CA . GLY A 1 198 ? 0.535 8.209 -2.198 1.00 79.06 198 GLY A CA 1
ATOM 1490 C C . GLY A 1 198 ? 1.421 7.179 -2.894 1.00 79.06 198 GLY A C 1
ATOM 1491 O O . GLY A 1 198 ? 0.911 6.145 -3.326 1.00 79.06 198 GLY A O 1
ATOM 1492 N N . ASP A 1 199 ? 2.724 7.441 -2.925 1.00 79.06 199 ASP A N 1
ATOM 1493 C CA . ASP A 1 199 ? 3.702 6.607 -3.628 1.00 79.06 199 ASP A CA 1
ATOM 1494 C C . ASP A 1 199 ? 4.115 5.384 -2.787 1.00 79.06 199 ASP A C 1
ATOM 1496 O O . ASP A 1 199 ? 4.237 4.275 -3.302 1.00 79.06 199 ASP A O 1
ATOM 1500 N N . ASN A 1 200 ? 4.236 5.552 -1.464 1.00 82.31 200 ASN A N 1
ATOM 1501 C CA . ASN A 1 200 ? 4.757 4.527 -0.552 1.00 82.31 200 ASN A CA 1
ATOM 1502 C C . ASN A 1 200 ? 3.683 3.793 0.266 1.00 82.31 200 ASN A C 1
ATOM 1504 O O . ASN A 1 200 ? 4.022 2.975 1.129 1.00 82.31 200 ASN A O 1
ATOM 1508 N N . ALA A 1 201 ? 2.394 4.082 0.062 1.00 87.31 201 ALA A N 1
ATOM 1509 C CA . ALA A 1 201 ? 1.331 3.408 0.799 1.00 87.31 201 ALA A CA 1
ATOM 1510 C C . ALA A 1 201 ? 1.206 1.939 0.392 1.00 87.31 201 ALA A C 1
ATOM 1512 O O . ALA A 1 201 ? 0.852 1.607 -0.737 1.00 87.31 201 ALA A O 1
ATOM 1513 N N . GLY A 1 202 ? 1.376 1.048 1.364 1.00 88.88 202 GLY A N 1
ATOM 1514 C CA . GLY A 1 202 ? 1.070 -0.367 1.209 1.00 88.88 202 GLY A CA 1
ATOM 1515 C C . GLY A 1 202 ? -0.042 -0.843 2.141 1.00 88.88 202 GLY A C 1
ATOM 1516 O O . GLY A 1 202 ? -0.547 -0.093 2.984 1.00 88.88 202 GLY A O 1
ATOM 1517 N N . PRO A 1 203 ? -0.480 -2.104 1.987 1.00 91.50 203 PRO A N 1
ATOM 1518 C CA . PRO A 1 203 ? -1.539 -2.668 2.807 1.00 91.50 203 PRO A CA 1
ATOM 1519 C C . PRO A 1 203 ? -1.107 -2.775 4.271 1.00 91.50 203 PRO A C 1
ATOM 1521 O O . PRO A 1 203 ? 0.003 -3.207 4.589 1.00 91.50 203 PRO A O 1
ATOM 1524 N N . ALA A 1 204 ? -2.034 -2.447 5.165 1.00 93.56 204 ALA A N 1
ATOM 1525 C CA . ALA A 1 204 ? -1.866 -2.543 6.604 1.00 93.56 204 ALA A CA 1
ATOM 1526 C C . ALA A 1 204 ? -3.023 -3.311 7.245 1.00 93.56 204 ALA A C 1
ATOM 1528 O O . ALA A 1 204 ? -4.188 -3.187 6.854 1.00 93.56 204 ALA A O 1
ATOM 1529 N N . PHE A 1 205 ? -2.697 -4.080 8.276 1.00 94.62 205 PHE A N 1
ATOM 1530 C CA . PHE A 1 205 ? -3.651 -4.799 9.108 1.00 94.62 205 PHE A CA 1
ATOM 1531 C C . PHE A 1 205 ? -3.374 -4.470 10.573 1.00 94.62 205 PHE A C 1
ATOM 1533 O O . PHE A 1 205 ? -2.223 -4.320 10.966 1.00 94.62 205 PHE A O 1
ATOM 1540 N N . GLU A 1 206 ? -4.406 -4.340 11.402 1.00 96.62 206 GLU A N 1
ATOM 1541 C CA . GLU A 1 206 ? -4.233 -4.137 12.844 1.00 96.62 206 GLU A CA 1
ATOM 1542 C C . GLU A 1 206 ? -5.288 -4.917 13.624 1.00 96.62 206 GLU A C 1
ATOM 1544 O O . GLU A 1 206 ? -6.466 -4.923 13.275 1.00 96.62 206 GLU A O 1
ATOM 1549 N N . ILE A 1 207 ? -4.876 -5.529 14.725 1.00 96.00 207 ILE A N 1
ATOM 1550 C CA . ILE A 1 207 ? -5.763 -6.051 15.760 1.00 96.00 207 ILE A CA 1
ATOM 1551 C C . ILE A 1 207 ? -5.462 -5.341 17.070 1.00 96.00 207 ILE A C 1
ATOM 1553 O O . ILE A 1 207 ? -4.319 -4.985 17.362 1.00 96.00 207 ILE A O 1
ATOM 1557 N N . GLY A 1 208 ? -6.485 -5.133 17.886 1.00 95.62 208 GLY A N 1
ATOM 1558 C CA . GLY A 1 208 ? -6.287 -4.528 19.191 1.00 95.62 208 GLY A CA 1
ATOM 1559 C C . GLY A 1 208 ? -7.431 -4.772 20.150 1.00 95.62 208 GLY A C 1
ATOM 1560 O O . GLY A 1 208 ? -8.520 -5.201 19.767 1.00 95.62 208 GLY A O 1
ATOM 1561 N N . ALA A 1 209 ? -7.155 -4.465 21.408 1.00 94.75 209 ALA A N 1
ATOM 1562 C CA . ALA A 1 209 ? -8.130 -4.475 22.480 1.00 94.75 209 ALA A CA 1
ATOM 1563 C C . ALA A 1 209 ? -8.037 -3.149 23.232 1.00 94.75 209 ALA A C 1
ATOM 1565 O O . ALA A 1 209 ? -6.943 -2.716 23.587 1.00 94.75 209 ALA A O 1
ATOM 1566 N N . ASP A 1 210 ? -9.181 -2.520 23.459 1.00 94.38 210 ASP A N 1
ATOM 1567 C CA . ASP A 1 210 ? -9.351 -1.279 24.199 1.00 94.38 210 ASP A CA 1
ATOM 1568 C C . ASP A 1 210 ? -10.129 -1.566 25.489 1.00 94.38 210 ASP A C 1
ATOM 1570 O O . ASP A 1 210 ? -11.183 -2.197 25.468 1.00 94.38 210 ASP A O 1
ATOM 1574 N N . TYR A 1 211 ? -9.635 -1.066 26.609 1.00 93.31 211 TYR A N 1
ATOM 1575 C CA . TYR A 1 211 ? -10.266 -1.095 27.918 1.00 93.31 211 TYR A CA 1
ATOM 1576 C C . TYR A 1 211 ? -10.755 0.307 28.284 1.00 93.31 211 TYR A C 1
ATOM 1578 O O . TYR A 1 211 ? -9.967 1.258 28.319 1.00 93.31 211 TYR A O 1
ATOM 1586 N N . GLN A 1 212 ? -12.052 0.463 28.547 1.00 93.25 212 GLN A N 1
ATOM 1587 C CA . GLN A 1 212 ? -12.621 1.756 28.923 1.00 93.25 212 GLN A CA 1
ATOM 1588 C C . GLN A 1 212 ? -12.290 2.075 30.383 1.00 93.25 212 GLN A C 1
ATOM 1590 O O . GLN A 1 212 ? -12.900 1.518 31.283 1.00 93.25 212 GLN A O 1
ATOM 1595 N N . ILE A 1 213 ? -11.366 3.002 30.633 1.00 92.44 213 ILE A N 1
ATOM 1596 C CA . ILE A 1 213 ? -10.970 3.387 31.999 1.00 92.44 213 ILE A CA 1
ATOM 1597 C C . ILE A 1 213 ? -12.036 4.279 32.644 1.00 92.44 213 ILE A C 1
ATOM 1599 O O . ILE A 1 213 ? -12.402 4.114 33.804 1.00 92.44 213 ILE A O 1
ATOM 1603 N N . ALA A 1 214 ? -12.510 5.267 31.894 1.00 91.19 214 ALA A N 1
ATOM 1604 C CA . ALA A 1 214 ? -13.548 6.201 32.306 1.00 91.19 214 ALA A CA 1
ATOM 1605 C C . ALA A 1 214 ? -14.263 6.687 31.053 1.00 91.19 214 ALA A C 1
ATOM 1607 O O . ALA A 1 214 ? -13.689 6.660 29.983 1.00 91.19 214 ALA A O 1
ATOM 1608 N N . THR A 1 215 ? -15.491 7.173 31.120 1.00 89.44 215 THR A N 1
ATOM 1609 C CA . THR A 1 215 ? -16.085 7.839 29.947 1.00 89.44 215 THR A CA 1
ATOM 1610 C C . THR A 1 215 ? -15.563 9.285 29.919 1.00 89.44 215 THR A C 1
ATOM 1612 O O . THR A 1 215 ? -15.769 9.968 30.924 1.00 89.44 215 THR A O 1
ATOM 1615 N N . PRO A 1 216 ? -14.831 9.761 28.878 1.00 91.88 216 PRO A N 1
ATOM 1616 C CA . PRO A 1 216 ? -14.612 9.203 27.524 1.00 91.88 216 PRO A CA 1
ATOM 1617 C C . PRO A 1 216 ? -13.273 8.476 27.257 1.00 91.88 216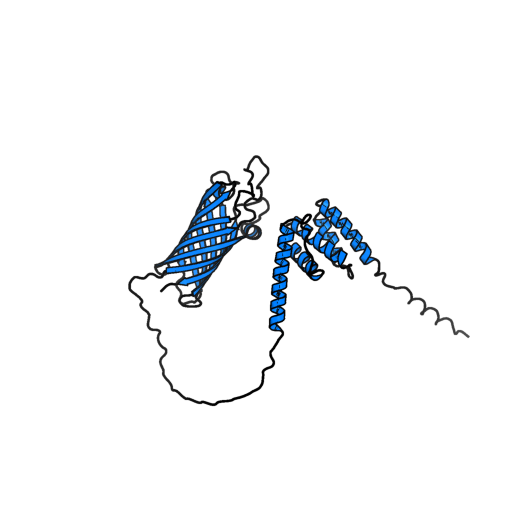 PRO A C 1
ATOM 1619 O O . PRO A 1 216 ? -12.944 8.169 26.111 1.00 91.88 216 PRO A O 1
ATOM 1622 N N . LEU A 1 217 ? -12.454 8.278 28.278 1.00 95.19 217 LEU A N 1
ATOM 1623 C CA . LEU A 1 217 ? -11.094 7.761 28.195 1.00 95.19 217 LEU A CA 1
ATOM 1624 C C . LEU A 1 217 ? -11.002 6.222 28.114 1.00 95.19 217 LEU A C 1
ATOM 1626 O O . LEU A 1 217 ? -11.391 5.513 29.046 1.00 95.19 217 LEU A O 1
ATOM 1630 N N . SER A 1 218 ? -10.370 5.695 27.067 1.00 95.88 218 SER A N 1
ATOM 1631 C CA . SER A 1 218 ? -9.975 4.281 26.983 1.00 95.88 218 SER A CA 1
ATOM 1632 C C . SER A 1 218 ? -8.463 4.120 26.827 1.00 95.88 218 SER A C 1
ATOM 1634 O O . SER A 1 218 ? -7.761 5.046 26.422 1.00 95.88 218 SER A O 1
ATOM 1636 N N . MET A 1 219 ? -7.960 2.934 27.158 1.00 97.25 219 MET A N 1
ATOM 1637 C CA . MET A 1 219 ? -6.577 2.519 26.938 1.00 97.25 219 MET A CA 1
ATOM 1638 C C . MET A 1 219 ? -6.573 1.229 26.136 1.00 97.25 219 MET A C 1
ATOM 1640 O O . MET A 1 219 ? -7.280 0.298 26.500 1.00 97.25 219 MET A O 1
ATOM 1644 N N . GLY A 1 220 ? -5.771 1.142 25.085 1.00 96.25 220 GLY A N 1
ATOM 1645 C CA . GLY A 1 220 ? -5.718 -0.036 24.239 1.00 96.25 220 GLY A CA 1
ATOM 1646 C C . GLY A 1 220 ? -4.316 -0.489 23.903 1.00 96.25 220 GLY A C 1
ATOM 1647 O O . GLY A 1 220 ? -3.393 0.314 23.790 1.00 96.25 220 GLY A O 1
ATOM 1648 N N . ILE A 1 221 ? -4.189 -1.795 23.706 1.00 97.62 221 ILE A N 1
ATOM 1649 C CA . ILE A 1 221 ? -3.018 -2.434 23.114 1.00 97.62 221 ILE A CA 1
ATOM 1650 C C . ILE A 1 221 ? -3.331 -2.813 21.671 1.00 97.62 221 ILE A C 1
ATOM 1652 O O . ILE A 1 221 ? -4.479 -3.117 21.332 1.00 97.62 221 ILE A O 1
ATOM 1656 N N . PHE A 1 222 ? -2.320 -2.797 20.811 1.00 97.25 222 PHE A N 1
ATOM 1657 C CA . PHE A 1 222 ? -2.485 -3.185 19.415 1.00 97.25 222 PHE A CA 1
ATOM 1658 C C . PHE A 1 222 ? -1.254 -3.915 18.880 1.00 97.25 222 PHE A C 1
ATOM 1660 O O . PHE A 1 222 ? -0.146 -3.746 19.391 1.00 97.25 222 PHE A O 1
ATOM 1667 N N . TYR A 1 223 ? -1.479 -4.692 17.825 1.00 97.44 223 TYR A N 1
ATOM 1668 C CA . TYR A 1 223 ? -0.468 -5.271 16.952 1.00 97.44 223 TYR A CA 1
ATOM 1669 C C . TYR A 1 223 ? -0.924 -5.105 15.503 1.00 97.44 223 TYR A C 1
ATOM 1671 O O . TYR A 1 223 ? -2.089 -5.366 15.198 1.00 97.44 223 TYR A O 1
ATOM 1679 N N . GLY A 1 224 ? -0.030 -4.703 14.608 1.00 95.31 224 GLY A N 1
ATOM 1680 C CA . GLY A 1 224 ? -0.363 -4.582 13.196 1.00 95.31 224 GLY A CA 1
ATOM 1681 C C . GLY A 1 224 ? 0.847 -4.718 12.281 1.00 95.31 224 GLY A C 1
ATOM 1682 O O . GLY A 1 224 ? 1.818 -3.998 12.486 1.00 95.31 224 GLY A O 1
ATOM 1683 N N . PRO A 1 225 ? 0.835 -5.625 11.292 1.00 96.38 225 PRO A N 1
ATOM 1684 C CA . PRO A 1 225 ? 1.801 -5.610 10.205 1.00 96.38 225 PRO A CA 1
ATOM 1685 C C . PRO A 1 225 ? 1.388 -4.610 9.114 1.00 96.38 225 PRO A C 1
ATOM 1687 O O . PRO A 1 225 ? 0.207 -4.510 8.764 1.00 96.38 225 PRO A O 1
ATOM 1690 N N . ALA A 1 226 ? 2.367 -3.927 8.528 1.00 94.25 226 ALA A N 1
ATOM 1691 C CA . ALA A 1 226 ? 2.198 -3.191 7.279 1.00 94.25 226 ALA A CA 1
ATOM 1692 C C . ALA A 1 226 ? 3.332 -3.517 6.308 1.00 94.25 226 ALA A C 1
ATOM 1694 O O . ALA A 1 226 ? 4.437 -3.862 6.729 1.00 94.25 226 ALA A O 1
ATOM 1695 N N . ARG A 1 227 ? 3.034 -3.441 5.012 1.00 91.88 227 ARG A N 1
ATOM 1696 C CA . ARG A 1 227 ? 3.991 -3.699 3.937 1.00 91.88 227 ARG A CA 1
ATOM 1697 C C . ARG A 1 227 ? 4.393 -2.390 3.261 1.00 91.88 227 ARG A C 1
ATOM 1699 O O . ARG A 1 227 ? 3.513 -1.595 2.957 1.00 91.88 227 ARG A O 1
ATOM 1706 N N . TYR A 1 228 ? 5.678 -2.227 2.966 1.00 88.38 228 TYR A N 1
ATOM 1707 C CA . TYR A 1 228 ? 6.258 -1.081 2.265 1.00 88.38 228 TYR A CA 1
ATOM 1708 C C . TYR A 1 228 ? 7.147 -1.597 1.139 1.00 88.38 228 TYR A C 1
ATOM 1710 O O . TYR A 1 228 ? 8.197 -2.182 1.396 1.00 88.38 228 TYR A O 1
ATOM 1718 N N . ASP A 1 229 ? 6.707 -1.442 -0.107 1.00 82.00 229 ASP A N 1
ATOM 1719 C CA . ASP A 1 229 ? 7.429 -2.016 -1.246 1.00 82.00 229 ASP A CA 1
ATOM 1720 C C . ASP A 1 229 ? 8.728 -1.271 -1.573 1.00 82.00 229 ASP A C 1
ATOM 1722 O O . ASP A 1 229 ? 9.684 -1.907 -2.009 1.00 82.00 229 ASP A O 1
ATOM 1726 N N . HIS A 1 230 ? 8.786 0.020 -1.247 1.00 78.19 230 HIS A N 1
ATOM 1727 C CA . HIS A 1 230 ? 9.922 0.904 -1.518 1.00 78.19 230 HIS A CA 1
ATOM 1728 C C . HIS A 1 230 ? 10.929 1.008 -0.367 1.00 78.19 230 HIS A C 1
ATOM 1730 O O . HIS A 1 230 ? 11.928 1.702 -0.493 1.00 78.19 230 HIS A O 1
ATOM 1736 N N . LEU A 1 231 ? 10.729 0.275 0.738 1.00 77.88 231 LEU A N 1
ATOM 1737 C CA . LEU A 1 231 ? 11.596 0.368 1.924 1.00 77.88 231 LEU A CA 1
ATOM 1738 C C . LEU A 1 231 ? 13.080 0.075 1.627 1.00 77.88 231 LEU A C 1
ATOM 1740 O O . LEU A 1 231 ? 13.965 0.533 2.348 1.00 77.88 231 LEU A O 1
ATOM 1744 N N . HIS A 1 232 ? 13.345 -0.704 0.574 1.00 72.00 232 HIS A N 1
ATOM 1745 C CA . HIS A 1 232 ? 14.691 -1.134 0.185 1.00 72.00 232 HIS A CA 1
ATOM 1746 C C . HIS A 1 232 ? 15.199 -0.473 -1.094 1.00 72.00 232 HIS A C 1
ATOM 1748 O O . HIS A 1 232 ? 16.257 -0.869 -1.592 1.00 72.00 232 HIS A O 1
ATOM 1754 N N . ASP A 1 233 ? 14.473 0.499 -1.645 1.00 73.19 233 ASP A N 1
ATOM 1755 C CA . ASP A 1 233 ? 14.945 1.207 -2.826 1.00 73.19 233 ASP A CA 1
ATOM 1756 C C . ASP A 1 233 ? 16.197 2.007 -2.449 1.00 73.19 233 ASP A C 1
ATOM 1758 O O . ASP A 1 233 ? 16.235 2.757 -1.472 1.00 73.19 233 ASP A O 1
ATOM 1762 N N . ALA A 1 234 ? 17.288 1.758 -3.179 1.00 59.47 234 ALA A N 1
ATOM 1763 C CA . ALA A 1 234 ? 18.614 2.232 -2.811 1.00 59.47 234 ALA A CA 1
ATOM 1764 C C . ALA A 1 234 ? 18.651 3.768 -2.750 1.00 59.47 234 ALA A C 1
ATOM 1766 O O . ALA A 1 234 ? 18.723 4.448 -3.778 1.00 59.47 234 ALA A O 1
ATOM 1767 N N . LYS A 1 235 ? 18.648 4.321 -1.532 1.00 61.94 235 LYS A N 1
ATOM 1768 C CA . LYS A 1 235 ? 18.777 5.762 -1.301 1.00 61.94 235 LYS A CA 1
ATOM 1769 C C . LYS A 1 235 ? 20.228 6.187 -1.471 1.00 61.94 235 LYS A C 1
ATOM 1771 O O . LYS A 1 235 ? 20.983 6.316 -0.517 1.00 61.94 235 LYS A O 1
ATOM 1776 N N . GLY A 1 236 ? 20.611 6.417 -2.720 1.00 57.41 236 GLY A N 1
ATOM 1777 C CA . GLY A 1 236 ? 21.887 7.025 -3.076 1.00 57.41 236 GLY A CA 1
ATOM 1778 C C . GLY A 1 236 ? 22.987 6.041 -3.461 1.00 57.41 236 GLY A C 1
ATOM 1779 O O . GLY A 1 236 ? 22.935 4.835 -3.224 1.00 57.41 236 GLY A O 1
ATOM 1780 N N . SER A 1 237 ? 24.001 6.592 -4.124 1.00 55.72 237 SER A N 1
ATOM 1781 C CA . SER A 1 237 ? 25.173 5.846 -4.566 1.00 55.72 237 SER A CA 1
ATOM 1782 C C . SER A 1 237 ? 26.088 5.557 -3.371 1.00 55.72 237 SER A C 1
ATOM 1784 O O . SER A 1 237 ? 26.377 6.480 -2.608 1.00 55.72 237 SER A O 1
ATOM 1786 N N . PRO A 1 238 ? 26.617 4.328 -3.222 1.00 58.97 238 PRO A N 1
ATOM 1787 C CA . PRO A 1 238 ? 27.722 4.047 -2.306 1.00 58.97 238 PRO A CA 1
ATOM 1788 C C . PRO A 1 238 ? 28.836 5.105 -2.446 1.00 58.97 238 PRO A C 1
ATOM 1790 O O . PRO A 1 238 ? 29.110 5.533 -3.574 1.00 58.97 238 PRO A O 1
ATOM 1793 N N . PRO A 1 239 ? 29.503 5.523 -1.352 1.00 70.31 239 PRO A N 1
ATOM 1794 C CA . PRO A 1 239 ? 29.729 4.759 -0.118 1.00 70.31 239 PRO A CA 1
ATOM 1795 C C . PRO A 1 239 ? 28.904 5.178 1.113 1.00 70.31 239 PRO A C 1
ATOM 1797 O O . PRO A 1 239 ? 29.117 4.605 2.179 1.00 70.31 239 PRO A O 1
ATOM 1800 N N . ASP A 1 240 ? 28.018 6.167 1.002 1.00 73.06 240 ASP A N 1
ATOM 1801 C CA . ASP A 1 240 ? 27.456 6.836 2.187 1.00 73.06 240 ASP A CA 1
ATOM 1802 C C . ASP A 1 240 ? 26.395 6.007 2.933 1.00 73.06 240 ASP A C 1
ATOM 1804 O O . ASP A 1 240 ? 26.194 6.213 4.131 1.00 73.06 240 ASP A O 1
ATOM 1808 N N . TYR A 1 241 ? 25.785 5.020 2.264 1.00 77.44 241 TYR A N 1
ATOM 1809 C CA . TYR A 1 241 ? 24.735 4.168 2.828 1.00 77.44 241 TYR A CA 1
ATOM 1810 C C . TYR A 1 241 ? 24.998 2.674 2.585 1.00 77.44 241 TYR A C 1
ATOM 1812 O O . TYR A 1 241 ? 25.561 2.306 1.545 1.00 77.44 241 TYR A O 1
ATOM 1820 N N . PRO A 1 242 ? 24.605 1.786 3.521 1.00 81.38 242 PRO A N 1
ATOM 1821 C CA . PRO A 1 242 ? 24.671 0.347 3.306 1.00 81.38 242 PRO A CA 1
ATOM 1822 C C . PRO A 1 242 ? 23.776 -0.062 2.136 1.00 81.38 242 PRO A C 1
ATOM 1824 O O . PRO A 1 242 ? 22.652 0.417 2.009 1.00 81.38 242 PRO A O 1
ATOM 1827 N N . ILE A 1 243 ? 24.247 -0.999 1.315 1.00 82.81 243 ILE A N 1
ATOM 1828 C CA . ILE A 1 243 ? 23.395 -1.627 0.304 1.00 82.81 243 ILE A CA 1
ATOM 1829 C C . ILE A 1 243 ? 22.386 -2.514 1.035 1.00 82.81 243 ILE A C 1
ATOM 1831 O O . ILE A 1 243 ? 22.779 -3.370 1.834 1.00 82.81 243 ILE A O 1
ATOM 1835 N N . ILE A 1 244 ? 21.099 -2.304 0.766 1.00 84.88 244 ILE A N 1
ATOM 1836 C CA . ILE A 1 244 ? 20.043 -3.181 1.261 1.00 84.88 244 ILE A CA 1
ATOM 1837 C C . ILE A 1 244 ? 19.886 -4.353 0.288 1.00 84.88 244 ILE A C 1
ATOM 1839 O O . ILE A 1 244 ? 19.617 -4.171 -0.899 1.00 84.88 244 ILE A O 1
ATOM 1843 N N . ASP A 1 245 ? 20.084 -5.566 0.790 1.00 87.56 245 ASP A N 1
ATOM 1844 C CA . ASP A 1 245 ? 19.855 -6.808 0.068 1.00 87.56 245 ASP A CA 1
ATOM 1845 C C . ASP A 1 245 ? 18.387 -7.212 0.224 1.00 87.56 245 ASP A C 1
ATOM 1847 O O . ASP A 1 245 ? 17.958 -7.746 1.252 1.00 87.56 245 ASP A O 1
ATOM 1851 N N . SER A 1 246 ? 17.605 -6.951 -0.819 1.00 86.00 246 SER A N 1
ATOM 1852 C CA . SER A 1 246 ? 16.182 -7.293 -0.879 1.00 86.00 246 SER A CA 1
ATOM 1853 C C . SER A 1 246 ? 15.902 -8.798 -0.794 1.00 86.00 246 SER A C 1
ATOM 1855 O O . SER A 1 246 ? 14.777 -9.179 -0.481 1.00 86.00 246 SER A O 1
ATOM 1857 N N . SER A 1 247 ? 16.892 -9.672 -1.024 1.00 87.19 247 SER A N 1
ATOM 1858 C CA . SER A 1 247 ? 16.708 -11.126 -0.919 1.00 87.19 247 SER A CA 1
ATOM 1859 C C . SER A 1 247 ? 16.655 -11.635 0.525 1.00 87.19 247 SER A C 1
ATOM 1861 O O . SER A 1 247 ? 16.084 -12.696 0.781 1.00 87.19 247 SER A O 1
ATOM 1863 N N . VAL A 1 248 ? 17.215 -10.869 1.466 1.00 89.50 248 VAL A N 1
ATOM 1864 C CA . VAL A 1 248 ? 17.271 -11.191 2.905 1.00 89.50 248 VAL A CA 1
ATOM 1865 C C . VAL A 1 248 ? 16.636 -10.106 3.785 1.00 89.50 248 VAL A C 1
ATOM 1867 O O . VAL A 1 248 ? 16.713 -10.163 5.013 1.00 89.50 248 VAL A O 1
ATOM 1870 N N . SER A 1 249 ? 16.003 -9.109 3.169 1.00 90.56 249 SER A N 1
ATOM 1871 C CA . SER A 1 249 ? 15.255 -8.050 3.851 1.00 90.56 249 SER A CA 1
ATOM 1872 C C . SER A 1 249 ? 13.752 -8.279 3.704 1.00 90.56 249 SER A C 1
ATOM 1874 O O . SER A 1 249 ? 13.284 -8.883 2.742 1.00 90.56 249 SER A O 1
ATOM 1876 N N . SER A 1 250 ? 12.976 -7.806 4.674 1.00 92.31 250 SER A N 1
ATOM 1877 C CA . SER A 1 250 ? 11.518 -7.906 4.668 1.00 92.31 250 SER A CA 1
ATOM 1878 C C . SER A 1 250 ? 10.904 -6.559 4.323 1.00 92.31 250 SER A C 1
ATOM 1880 O O . SER A 1 250 ? 11.243 -5.547 4.928 1.00 92.31 250 SER A O 1
ATOM 1882 N N . ASN A 1 251 ? 9.946 -6.547 3.399 1.00 91.56 251 ASN A N 1
ATOM 1883 C CA . ASN A 1 251 ? 9.107 -5.369 3.136 1.00 91.56 251 ASN A CA 1
ATOM 1884 C C . ASN A 1 251 ? 8.017 -5.196 4.204 1.00 91.56 251 ASN A C 1
ATOM 1886 O O . ASN A 1 251 ? 7.223 -4.265 4.132 1.00 91.56 251 ASN A O 1
ATOM 1890 N N . TRP A 1 252 ? 7.918 -6.118 5.163 1.00 94.25 252 TRP A N 1
ATOM 1891 C CA . TRP A 1 252 ? 6.958 -6.047 6.256 1.00 94.25 252 TRP A CA 1
ATOM 1892 C C . TRP A 1 252 ? 7.593 -5.448 7.501 1.00 94.25 252 TRP A C 1
ATOM 1894 O O . TRP A 1 252 ? 8.616 -5.941 7.981 1.00 94.25 252 TRP A O 1
ATOM 1904 N N . VAL A 1 253 ? 6.914 -4.452 8.064 1.00 95.25 253 VAL A N 1
ATOM 1905 C CA . VAL A 1 253 ? 7.220 -3.873 9.370 1.00 95.25 253 VAL A CA 1
ATOM 1906 C C . VAL A 1 253 ? 6.075 -4.201 10.316 1.00 95.25 253 VAL A C 1
ATOM 1908 O O . VAL A 1 253 ? 4.893 -4.095 9.974 1.00 95.25 253 VAL A O 1
ATOM 1911 N N . HIS A 1 254 ? 6.424 -4.629 11.522 1.00 97.06 254 HIS A N 1
ATOM 1912 C CA . HIS A 1 254 ? 5.465 -5.005 12.549 1.00 97.06 254 HIS A CA 1
ATOM 1913 C C . HIS A 1 254 ? 5.395 -3.937 13.633 1.00 97.06 254 HIS A C 1
ATOM 1915 O O . HIS A 1 254 ? 6.401 -3.622 14.265 1.00 97.06 254 HIS A O 1
ATOM 1921 N N . TYR A 1 255 ? 4.192 -3.439 13.901 1.00 96.56 255 TYR A N 1
ATOM 1922 C CA . TYR A 1 255 ? 3.930 -2.476 14.960 1.00 96.56 255 TYR A CA 1
ATOM 1923 C C . TYR A 1 255 ? 3.272 -3.149 16.151 1.00 96.56 255 TYR A C 1
ATOM 1925 O O . TYR A 1 255 ? 2.364 -3.967 15.995 1.00 96.56 255 TYR A O 1
ATOM 1933 N N . PHE A 1 256 ? 3.667 -2.751 17.351 1.00 97.62 256 PHE A N 1
ATOM 1934 C CA . PHE A 1 256 ? 2.933 -3.055 18.573 1.00 97.62 256 PHE A CA 1
ATOM 1935 C C . PHE A 1 256 ? 3.026 -1.882 19.537 1.00 97.62 256 PHE A C 1
ATOM 1937 O O . PHE A 1 256 ? 4.025 -1.167 19.564 1.00 97.62 256 PHE A O 1
ATOM 1944 N N . GLY A 1 257 ? 1.993 -1.651 20.338 1.00 97.75 257 GLY A N 1
ATOM 1945 C CA . GLY A 1 257 ? 2.028 -0.505 21.236 1.00 97.75 257 GLY A CA 1
ATOM 1946 C C . GLY A 1 257 ? 0.843 -0.371 22.165 1.00 97.75 257 GLY A C 1
ATOM 1947 O O . GLY A 1 257 ? -0.064 -1.205 22.192 1.00 97.75 257 GLY A O 1
ATOM 1948 N N . LEU A 1 258 ? 0.889 0.721 22.920 1.00 98.31 258 LEU A N 1
ATOM 1949 C CA . LEU A 1 258 ? -0.108 1.140 23.892 1.00 98.31 258 LEU A CA 1
ATOM 1950 C C . LEU A 1 258 ? -0.605 2.534 23.512 1.00 98.31 258 LEU A C 1
ATOM 1952 O O . LEU A 1 258 ? 0.192 3.441 23.271 1.00 98.31 258 LEU A O 1
ATOM 1956 N N . VAL A 1 259 ? -1.918 2.720 23.489 1.00 98.25 259 VAL A N 1
ATOM 1957 C CA . VAL A 1 259 ? -2.560 3.993 23.152 1.00 98.25 259 VAL A CA 1
ATOM 1958 C C . VAL A 1 259 ? -3.648 4.333 24.155 1.00 98.25 259 VAL A C 1
ATOM 1960 O O . VAL A 1 259 ? -4.348 3.464 24.658 1.00 98.25 259 VAL A O 1
ATOM 1963 N N . MET A 1 260 ? -3.815 5.619 24.412 1.00 98.25 260 MET A N 1
ATOM 1964 C CA . MET A 1 260 ? -4.957 6.206 25.091 1.00 98.25 260 MET A CA 1
ATOM 1965 C C . MET A 1 260 ? -5.860 6.832 24.032 1.00 98.25 260 MET A C 1
ATOM 1967 O O . MET A 1 260 ? -5.367 7.509 23.127 1.00 98.25 260 MET A O 1
ATOM 1971 N N . ARG A 1 261 ? -7.174 6.637 24.146 1.00 97.12 261 ARG A N 1
ATOM 1972 C CA . ARG A 1 261 ? -8.168 7.290 23.290 1.00 97.12 261 ARG A CA 1
ATOM 1973 C C . ARG A 1 261 ? -9.070 8.177 24.126 1.00 97.12 261 ARG A C 1
ATOM 1975 O O . ARG A 1 261 ? -9.580 7.754 25.160 1.00 97.12 261 ARG A O 1
ATOM 1982 N N . LEU A 1 262 ? -9.277 9.397 23.653 1.00 97.25 262 LEU A N 1
ATOM 1983 C CA . LEU A 1 262 ? -10.221 10.346 24.222 1.00 97.25 262 LEU A CA 1
ATOM 1984 C C . LEU A 1 262 ? -11.373 10.518 23.234 1.00 97.25 262 LEU A C 1
ATOM 1986 O O . LEU A 1 262 ? -11.221 11.195 22.218 1.00 97.25 262 LEU A O 1
ATOM 1990 N N . GLY A 1 263 ? -12.501 9.865 23.512 1.00 92.81 263 GLY A N 1
ATOM 1991 C CA . GLY A 1 263 ? -13.723 10.024 22.726 1.00 92.81 263 GLY A CA 1
ATOM 1992 C C . GLY A 1 263 ? -14.482 11.310 23.059 1.00 92.81 263 GLY A C 1
ATOM 1993 O O . GLY A 1 263 ? -14.338 11.887 24.135 1.00 92.81 263 GLY A O 1
ATOM 1994 N N . TYR A 1 264 ? -15.346 11.753 22.155 1.00 88.06 264 TYR A N 1
ATOM 1995 C CA . TYR A 1 264 ? -16.416 12.683 22.489 1.00 88.06 264 TYR A CA 1
ATOM 1996 C C . TYR A 1 264 ? -17.658 11.885 22.878 1.00 88.06 264 TYR A C 1
ATOM 1998 O O . TYR A 1 264 ? -18.196 11.121 22.079 1.00 88.06 264 TYR A O 1
ATOM 2006 N N . VAL A 1 265 ? -18.104 12.055 24.121 1.00 78.19 265 VAL A N 1
ATOM 2007 C CA . VAL A 1 265 ? -19.307 11.391 24.626 1.00 78.19 265 VAL A CA 1
ATOM 2008 C C . VAL A 1 265 ? -20.503 12.144 24.082 1.00 78.19 265 VAL A C 1
ATOM 2010 O O . VAL A 1 265 ? -20.801 13.257 24.515 1.00 78.19 265 VAL A O 1
ATOM 2013 N N . SER A 1 266 ? -21.197 11.538 23.135 1.00 73.62 266 SER A N 1
ATOM 2014 C CA . SER A 1 266 ? -22.497 12.020 22.701 1.00 73.62 266 SER A CA 1
ATOM 2015 C C . SER A 1 266 ? -23.426 10.833 22.538 1.00 73.62 266 SER A C 1
ATOM 2017 O O . SER A 1 266 ? -22.977 9.744 22.204 1.00 73.62 266 SER A O 1
ATOM 2019 N N . ASN A 1 267 ? -24.727 11.047 22.714 1.00 80.94 267 ASN A N 1
ATOM 2020 C CA . ASN A 1 267 ? -25.733 10.048 22.343 1.00 80.94 267 ASN A CA 1
ATOM 2021 C C . ASN A 1 267 ? -25.876 9.920 20.811 1.00 80.94 267 ASN A C 1
ATOM 2023 O O . ASN A 1 267 ? -26.840 9.328 20.330 1.00 80.94 267 ASN A O 1
ATOM 2027 N N . ALA A 1 268 ? -24.976 10.531 20.033 1.00 86.69 268 ALA A N 1
ATOM 2028 C CA . ALA A 1 268 ? -24.983 10.419 18.590 1.00 86.69 268 ALA A CA 1
ATOM 2029 C C . ALA A 1 268 ? -24.370 9.074 18.167 1.00 86.69 268 ALA A C 1
ATOM 2031 O O . ALA A 1 268 ? -23.435 8.590 18.802 1.00 86.69 268 ALA A O 1
ATOM 2032 N N . PRO A 1 269 ? -24.829 8.495 17.046 1.00 90.31 269 PRO A N 1
ATOM 2033 C CA . PRO A 1 269 ? -24.246 7.270 16.501 1.00 90.31 269 PRO A CA 1
ATOM 2034 C C . PRO A 1 269 ? -22.799 7.454 16.023 1.00 90.31 269 PRO A C 1
ATOM 2036 O O . PRO A 1 269 ? -22.123 6.461 15.772 1.00 90.31 269 PRO A O 1
ATOM 2039 N N . ILE A 1 270 ? -22.334 8.702 15.873 1.00 94.94 270 ILE A N 1
ATOM 2040 C CA . ILE A 1 270 ? -20.980 9.050 15.441 1.00 94.94 270 ILE A CA 1
ATOM 2041 C C . ILE A 1 270 ? -20.208 9.644 16.622 1.00 94.94 270 ILE A C 1
ATOM 2043 O O . ILE A 1 270 ? -20.580 10.690 17.151 1.00 94.94 270 ILE A O 1
ATOM 2047 N N . GLU A 1 271 ? -19.100 9.008 16.989 1.00 95.06 271 GLU A N 1
ATOM 2048 C CA . GLU A 1 271 ? -18.239 9.409 18.102 1.00 95.06 271 GLU A CA 1
ATOM 2049 C C . GLU A 1 271 ? -16.828 9.736 17.588 1.00 95.06 271 GLU A C 1
ATOM 2051 O O . GLU A 1 271 ? -16.057 8.814 17.285 1.00 95.06 271 GLU A O 1
ATOM 2056 N N . PRO A 1 272 ? -16.448 11.022 17.479 1.00 96.94 272 PRO A N 1
ATOM 2057 C CA . PRO A 1 272 ? -15.067 11.381 17.198 1.00 96.94 272 PRO A CA 1
ATOM 2058 C C . PRO A 1 272 ? -14.161 11.031 18.375 1.00 96.94 272 PRO A C 1
ATOM 2060 O O . PRO A 1 272 ? -14.574 11.083 19.535 1.00 96.94 272 PRO A O 1
ATOM 2063 N N . PHE A 1 273 ? -12.909 10.701 18.079 1.00 96.94 273 PHE A N 1
ATOM 2064 C CA . PHE A 1 273 ? -11.892 10.450 19.091 1.00 96.94 273 PHE A CA 1
ATOM 2065 C C . PHE A 1 273 ? -10.523 10.978 18.667 1.00 96.94 273 PHE A C 1
ATOM 2067 O O . PHE A 1 273 ? -10.197 11.033 17.482 1.00 96.94 273 PHE A O 1
ATOM 2074 N N . ALA A 1 274 ? -9.710 11.326 19.660 1.00 98.12 274 ALA A N 1
ATOM 2075 C CA . ALA A 1 274 ? -8.275 11.545 19.510 1.00 98.12 274 ALA A CA 1
ATOM 2076 C C . ALA A 1 274 ? -7.512 10.381 20.150 1.00 98.12 274 ALA A C 1
ATOM 2078 O O . ALA A 1 274 ? -7.997 9.777 21.111 1.00 98.12 274 ALA A O 1
ATOM 2079 N N . LEU A 1 275 ? -6.321 10.072 19.640 1.00 97.62 275 LEU A N 1
ATOM 2080 C CA . LEU A 1 275 ? -5.443 9.044 20.196 1.00 97.62 275 LEU A CA 1
ATOM 2081 C C . LEU A 1 275 ? -4.035 9.589 20.443 1.00 97.62 275 LEU A C 1
ATOM 2083 O O . LEU A 1 275 ? -3.516 10.390 19.667 1.00 97.62 275 LEU A O 1
ATOM 2087 N N . ILE A 1 276 ? -3.416 9.120 21.523 1.00 98.44 276 ILE A N 1
ATOM 2088 C CA . ILE A 1 276 ? -2.010 9.364 21.855 1.00 98.44 276 ILE A CA 1
ATOM 2089 C C . ILE A 1 276 ? -1.429 8.117 22.511 1.00 98.44 276 ILE A C 1
ATOM 2091 O O . ILE A 1 276 ? -2.105 7.448 23.286 1.00 98.44 276 ILE A O 1
ATOM 2095 N N . GLY A 1 277 ? -0.182 7.782 22.228 1.00 98.06 277 GLY A N 1
ATOM 2096 C CA . GLY A 1 277 ? 0.447 6.604 22.797 1.00 98.06 277 GLY A CA 1
ATOM 2097 C C . GLY A 1 277 ? 1.907 6.469 22.426 1.00 98.06 277 GLY A C 1
ATOM 2098 O O . GLY A 1 277 ? 2.545 7.413 21.963 1.00 98.06 277 GLY A O 1
ATOM 2099 N N . ALA A 1 278 ? 2.416 5.264 22.629 1.00 98.31 278 ALA A N 1
ATOM 2100 C CA . ALA A 1 278 ? 3.753 4.867 22.239 1.00 98.31 278 ALA A CA 1
ATOM 2101 C C . ALA A 1 278 ? 3.698 3.493 21.582 1.00 98.31 278 ALA A C 1
ATOM 2103 O O . ALA A 1 278 ? 2.863 2.647 21.922 1.00 98.31 278 ALA A O 1
ATOM 2104 N N . ALA A 1 279 ? 4.596 3.279 20.637 1.00 98.12 279 ALA A N 1
ATOM 2105 C CA . ALA A 1 279 ? 4.676 2.038 19.901 1.00 98.12 279 ALA A CA 1
ATOM 2106 C C . ALA A 1 279 ? 6.129 1.667 19.618 1.00 98.12 279 ALA A C 1
ATOM 2108 O O . ALA A 1 279 ? 7.046 2.475 19.786 1.00 98.12 279 ALA A O 1
ATOM 2109 N N . ALA A 1 280 ? 6.308 0.426 19.200 1.00 97.88 280 ALA A N 1
ATOM 2110 C CA . ALA A 1 280 ? 7.541 -0.110 18.678 1.00 97.88 280 ALA A CA 1
ATOM 2111 C C . ALA A 1 280 ? 7.298 -0.612 17.253 1.00 97.88 280 ALA A C 1
ATOM 2113 O O . ALA A 1 280 ? 6.244 -1.191 16.976 1.00 97.88 280 ALA A O 1
ATOM 2114 N N . ALA A 1 281 ? 8.270 -0.385 16.381 1.00 97.12 281 ALA A N 1
ATOM 2115 C CA . ALA A 1 281 ? 8.334 -0.898 15.023 1.00 97.12 281 ALA A CA 1
ATOM 2116 C C . ALA A 1 281 ? 9.464 -1.928 14.951 1.00 97.12 281 ALA A C 1
ATOM 2118 O O . ALA A 1 281 ? 10.577 -1.649 15.393 1.00 97.12 281 ALA A O 1
ATOM 2119 N N . LEU A 1 282 ? 9.171 -3.114 14.428 1.00 97.12 282 LEU A N 1
ATOM 2120 C CA . LEU A 1 282 ? 10.127 -4.192 14.203 1.00 97.12 282 LEU A CA 1
ATOM 2121 C C . LEU A 1 282 ? 10.250 -4.428 12.697 1.00 97.12 282 LEU A C 1
ATOM 2123 O O . LEU A 1 282 ? 9.260 -4.785 12.054 1.00 97.12 282 LEU A O 1
ATOM 2127 N N . ALA A 1 283 ? 11.454 -4.255 12.162 1.00 95.50 283 ALA A N 1
ATOM 2128 C CA . ALA A 1 283 ? 11.782 -4.491 10.760 1.00 95.50 283 ALA A CA 1
ATOM 2129 C C . ALA A 1 283 ? 12.917 -5.516 10.637 1.00 95.50 283 ALA A C 1
ATOM 2131 O O . ALA A 1 283 ? 13.704 -5.706 11.569 1.00 95.50 283 ALA A O 1
ATOM 2132 N N . THR A 1 284 ? 13.007 -6.175 9.483 1.00 95.19 284 THR A N 1
ATOM 2133 C CA . THR A 1 284 ? 14.128 -7.058 9.138 1.00 95.19 284 THR A CA 1
ATOM 2134 C C . THR A 1 284 ? 14.827 -6.498 7.912 1.00 95.19 284 THR A C 1
ATOM 2136 O O . THR A 1 284 ? 14.229 -6.455 6.839 1.00 95.19 284 THR A O 1
ATOM 2139 N N . VAL A 1 285 ? 16.081 -6.077 8.072 1.00 91.25 285 VAL A N 1
ATOM 2140 C CA . VAL A 1 285 ? 16.889 -5.480 7.002 1.00 91.25 285 VAL A CA 1
ATOM 2141 C C . VAL A 1 285 ? 18.259 -6.142 7.000 1.00 91.25 285 VAL A C 1
ATOM 2143 O O . VAL A 1 285 ? 18.909 -6.197 8.041 1.00 91.25 285 VAL A O 1
ATOM 2146 N N . ASN A 1 286 ? 18.699 -6.653 5.850 1.00 91.19 286 ASN A N 1
ATOM 2147 C CA . ASN A 1 286 ? 19.957 -7.391 5.693 1.00 91.19 286 ASN A CA 1
ATOM 2148 C C . ASN A 1 286 ? 20.114 -8.561 6.687 1.00 91.19 286 ASN A C 1
ATOM 2150 O O . ASN A 1 286 ? 21.166 -8.700 7.303 1.00 91.19 286 ASN A O 1
ATOM 2154 N N . ASP A 1 287 ? 19.067 -9.378 6.868 1.00 93.69 287 ASP A N 1
ATOM 2155 C CA . ASP A 1 287 ? 19.017 -10.485 7.848 1.00 93.69 287 ASP A CA 1
ATOM 2156 C C . ASP A 1 287 ? 19.135 -10.046 9.331 1.00 93.69 287 ASP A C 1
ATOM 2158 O O . ASP A 1 287 ? 19.198 -10.867 10.246 1.00 93.69 287 ASP A O 1
ATOM 2162 N N . GLU A 1 288 ? 19.108 -8.738 9.612 1.00 94.69 288 GLU A N 1
ATOM 2163 C CA . GLU A 1 288 ? 19.128 -8.192 10.968 1.00 94.69 288 GLU A CA 1
ATOM 2164 C C . GLU A 1 288 ? 17.739 -7.701 11.386 1.00 94.69 288 GLU A C 1
ATOM 2166 O O . GLU A 1 288 ? 17.100 -6.896 10.707 1.00 94.69 288 GLU A O 1
ATOM 2171 N N . SER A 1 289 ? 17.275 -8.148 12.556 1.00 96.12 289 SER A N 1
ATOM 2172 C CA . SER A 1 289 ? 16.067 -7.601 13.183 1.00 96.12 289 SER A CA 1
ATOM 2173 C C . SER A 1 289 ? 16.386 -6.311 13.925 1.00 96.12 289 SER A C 1
ATOM 2175 O O . SER A 1 289 ? 17.246 -6.284 14.807 1.00 96.12 289 SER A O 1
ATOM 2177 N N . ARG A 1 290 ? 15.657 -5.250 13.597 1.00 94.75 290 ARG A N 1
ATOM 2178 C CA . ARG A 1 290 ? 15.854 -3.910 14.144 1.00 94.75 290 ARG A CA 1
ATOM 2179 C C . ARG A 1 290 ? 14.573 -3.407 14.773 1.00 94.75 290 ARG A C 1
ATOM 2181 O O . ARG A 1 290 ? 13.480 -3.694 14.291 1.00 94.75 290 ARG A O 1
ATOM 2188 N N . ILE A 1 291 ? 14.720 -2.686 15.881 1.00 96.31 291 ILE A N 1
ATOM 2189 C CA . ILE A 1 291 ? 13.595 -2.158 16.643 1.00 96.31 291 ILE A CA 1
ATOM 2190 C C . ILE A 1 291 ? 13.730 -0.652 16.817 1.00 96.31 291 ILE A C 1
ATOM 2192 O O . ILE A 1 291 ? 14.770 -0.154 17.250 1.00 96.31 291 ILE A O 1
ATOM 2196 N N . GLY A 1 292 ? 12.662 0.055 16.481 1.00 95.69 292 GLY A N 1
ATOM 2197 C CA . GLY A 1 292 ? 12.511 1.482 16.706 1.00 95.69 292 GLY A CA 1
ATOM 2198 C C . GLY A 1 292 ? 11.319 1.752 17.606 1.00 95.69 292 GLY A C 1
ATOM 2199 O O . GLY A 1 292 ? 10.371 0.972 17.650 1.00 95.69 292 GLY A O 1
ATOM 2200 N N . PHE A 1 293 ? 11.353 2.859 18.336 1.00 97.44 293 PHE A N 1
ATOM 2201 C CA . PHE A 1 293 ? 10.295 3.243 19.263 1.00 97.44 293 PHE A CA 1
ATOM 2202 C C . PHE A 1 293 ? 9.914 4.696 19.063 1.00 97.44 293 PHE A C 1
ATOM 2204 O O . PHE A 1 293 ? 10.746 5.528 18.709 1.00 97.44 293 PHE A O 1
ATOM 2211 N N . GLY A 1 294 ? 8.676 5.028 19.402 1.00 97.00 294 GLY A N 1
ATOM 2212 C CA . GLY A 1 294 ? 8.339 6.418 19.638 1.00 97.00 294 GLY A CA 1
ATOM 2213 C C . GLY A 1 294 ? 6.848 6.689 19.727 1.00 97.00 294 GLY A C 1
ATOM 2214 O O . GLY A 1 294 ? 6.045 5.758 19.884 1.00 97.00 294 GLY A O 1
ATOM 2215 N N . PRO A 1 295 ? 6.477 7.977 19.758 1.00 98.00 295 PRO A N 1
ATOM 2216 C CA . PRO A 1 295 ? 5.110 8.376 20.018 1.00 98.00 295 PRO A CA 1
ATOM 2217 C C . PRO A 1 295 ? 4.205 8.059 18.827 1.00 98.00 295 PRO A C 1
ATOM 2219 O O . PRO A 1 295 ? 4.597 8.193 17.668 1.00 98.00 295 PRO A O 1
ATOM 2222 N N . ARG A 1 296 ? 2.962 7.692 19.137 1.00 97.50 296 ARG A N 1
ATOM 2223 C CA . ARG A 1 296 ? 1.869 7.520 18.177 1.00 97.50 296 ARG A CA 1
ATOM 2224 C C . ARG A 1 296 ? 0.763 8.511 18.502 1.00 97.50 296 ARG A C 1
ATOM 2226 O O . ARG A 1 296 ? 0.388 8.645 19.665 1.00 97.50 296 ARG A O 1
ATOM 2233 N N . PHE A 1 297 ? 0.230 9.197 17.506 1.00 97.94 297 PHE A N 1
ATOM 2234 C CA . PHE A 1 297 ? -0.866 10.149 17.675 1.00 97.94 297 PHE A CA 1
ATOM 2235 C C . PHE A 1 297 ? -1.785 10.119 16.464 1.00 97.94 297 PHE A C 1
ATOM 2237 O O . PHE A 1 297 ? -1.392 9.697 15.384 1.00 97.94 297 PHE A O 1
ATOM 2244 N N . GLY A 1 298 ? -3.026 10.550 16.634 1.00 97.50 298 GLY A N 1
ATOM 2245 C CA . GLY A 1 298 ? -4.006 10.482 15.559 1.00 97.50 298 GLY A CA 1
ATOM 2246 C C . GLY A 1 298 ? -5.408 10.853 16.005 1.00 97.50 298 GLY A C 1
ATOM 2247 O O . GLY A 1 298 ? -5.637 11.280 17.140 1.00 97.50 298 GLY A O 1
ATOM 2248 N N . ALA A 1 299 ? -6.351 10.669 15.096 1.00 98.25 299 ALA A N 1
ATOM 2249 C CA . ALA A 1 299 ? -7.760 10.923 15.325 1.00 98.25 299 ALA A CA 1
ATOM 2250 C C . ALA A 1 299 ? -8.621 9.992 14.471 1.00 98.25 299 ALA A C 1
ATOM 2252 O O . ALA A 1 299 ? -8.163 9.397 13.495 1.00 98.25 299 ALA A O 1
ATOM 2253 N N . GLY A 1 300 ? -9.889 9.871 14.834 1.00 97.50 300 GLY A N 1
ATOM 2254 C CA . GLY A 1 300 ? -10.820 9.051 14.083 1.00 97.50 300 GLY A CA 1
ATOM 2255 C C . GLY A 1 300 ? -12.271 9.291 14.447 1.00 97.50 300 GLY A C 1
ATOM 2256 O O . GLY A 1 300 ? -12.611 10.169 15.242 1.00 97.50 300 GLY A O 1
ATOM 2257 N N . LEU A 1 301 ? -13.127 8.487 13.830 1.00 97.31 301 LEU A N 1
ATOM 2258 C CA . LEU A 1 301 ? -14.573 8.490 13.999 1.00 97.31 301 LEU A CA 1
ATOM 2259 C C . LEU A 1 301 ? -15.032 7.050 14.209 1.00 97.31 301 LEU A C 1
ATOM 2261 O O . LEU A 1 301 ? -14.672 6.176 13.424 1.00 97.31 301 LEU A O 1
ATOM 2265 N N . ASN A 1 302 ? -15.846 6.805 15.232 1.00 95.94 302 ASN A N 1
ATOM 2266 C CA . ASN A 1 302 ? -16.612 5.566 15.353 1.00 95.94 302 ASN A CA 1
ATOM 2267 C C . ASN A 1 302 ? -18.043 5.821 14.887 1.00 95.94 302 ASN A C 1
ATOM 2269 O O . ASN A 1 302 ? -18.623 6.836 15.250 1.00 95.94 302 ASN A O 1
ATOM 2273 N N . TYR A 1 303 ? -18.619 4.889 14.142 1.00 96.12 303 TYR A N 1
ATOM 2274 C CA . TYR A 1 303 ? -20.037 4.811 13.825 1.00 96.12 303 TYR A CA 1
ATOM 2275 C C . TYR A 1 303 ? -20.609 3.528 14.432 1.00 96.12 303 TYR A C 1
ATOM 2277 O O . TYR A 1 303 ? -20.277 2.427 13.989 1.00 96.12 303 TYR A O 1
ATOM 2285 N N . TRP A 1 304 ? -21.451 3.650 15.454 1.00 94.19 304 TRP A N 1
ATOM 2286 C CA . TRP A 1 304 ? -22.067 2.508 16.128 1.00 94.19 304 TRP A CA 1
ATOM 2287 C C . TRP A 1 304 ? -23.356 2.102 15.415 1.00 94.19 304 TRP A C 1
ATOM 2289 O O . TRP A 1 304 ? -24.395 2.738 15.572 1.00 94.19 304 TRP A O 1
ATOM 2299 N N . ALA A 1 305 ? -23.285 1.024 14.631 1.00 94.06 305 ALA A N 1
ATOM 2300 C CA . ALA A 1 305 ? -24.456 0.440 13.978 1.00 94.06 305 ALA A CA 1
ATOM 2301 C C . ALA A 1 305 ? -25.389 -0.240 14.995 1.00 94.06 305 ALA A C 1
ATOM 2303 O O . ALA A 1 305 ? -26.600 -0.299 14.801 1.00 94.06 305 ALA A O 1
ATOM 2304 N N . THR A 1 306 ? -24.821 -0.757 16.089 1.00 93.12 306 THR A N 1
ATOM 2305 C CA . THR A 1 306 ? -25.543 -1.315 17.241 1.00 93.12 306 THR A CA 1
ATOM 2306 C C . THR A 1 306 ? -24.826 -0.935 18.5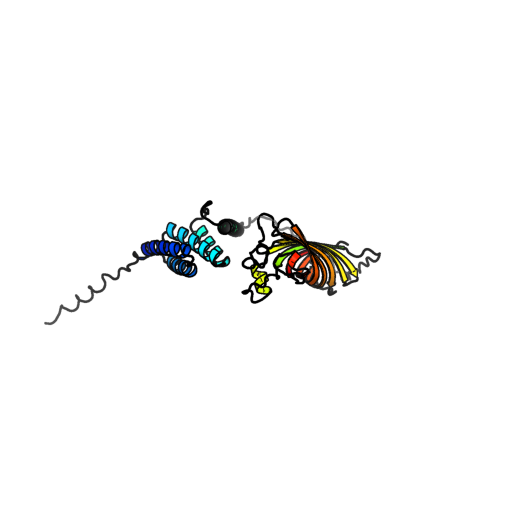43 1.00 93.12 306 THR A C 1
ATOM 2308 O O . THR A 1 306 ? -23.750 -0.343 18.514 1.00 93.12 306 THR A O 1
ATOM 2311 N N . GLN A 1 307 ? -25.366 -1.330 19.703 1.00 90.19 307 GLN A N 1
ATOM 2312 C CA . GLN A 1 307 ? -24.702 -1.123 21.003 1.00 90.19 307 GLN A CA 1
ATOM 2313 C C . GLN A 1 307 ? -23.366 -1.877 21.152 1.00 90.19 307 GLN A C 1
ATOM 2315 O O . GLN A 1 307 ? -22.570 -1.545 22.032 1.00 90.19 307 GLN A O 1
ATOM 2320 N N . GLN A 1 308 ? -23.135 -2.904 20.326 1.00 92.94 308 GLN A N 1
ATOM 2321 C CA . GLN A 1 308 ? -21.956 -3.770 20.395 1.00 92.94 308 GLN A CA 1
ATOM 2322 C C . GLN A 1 308 ? -21.047 -3.616 19.177 1.00 92.94 308 GLN A C 1
ATOM 2324 O O . GLN A 1 308 ? -19.836 -3.702 19.317 1.00 92.94 308 GLN A O 1
ATOM 2329 N N . VAL A 1 309 ? -21.598 -3.384 17.989 1.00 94.88 309 VAL A N 1
ATOM 2330 C CA . VAL A 1 309 ? -20.846 -3.368 16.729 1.00 94.88 309 VAL A CA 1
ATOM 2331 C C . VAL A 1 309 ? -20.780 -1.952 16.180 1.00 94.88 309 VAL A C 1
ATOM 2333 O O . VAL A 1 309 ? -21.812 -1.325 15.928 1.00 94.88 309 VAL A O 1
ATOM 2336 N N . GLY A 1 310 ? -19.561 -1.479 15.946 1.00 94.62 310 GLY A N 1
ATOM 2337 C CA . GLY A 1 310 ? -19.285 -0.226 15.264 1.00 94.62 310 GLY A CA 1
ATOM 2338 C C . GLY A 1 310 ? -18.306 -0.406 14.111 1.00 94.62 310 GLY A C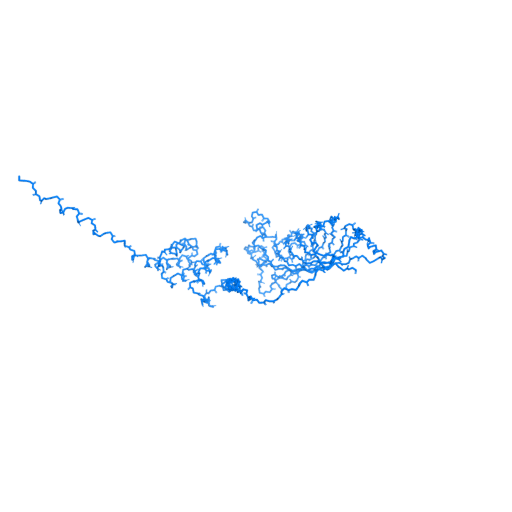 1
ATOM 2339 O O . GLY A 1 310 ? -17.499 -1.332 14.093 1.00 94.62 310 GLY A O 1
ATOM 2340 N N . ILE A 1 311 ? -18.379 0.504 13.152 1.00 96.56 311 ILE A N 1
ATOM 2341 C CA . ILE A 1 311 ? -17.370 0.705 12.114 1.00 96.56 311 ILE A CA 1
ATOM 2342 C C . ILE A 1 311 ? -16.552 1.918 12.539 1.00 96.56 311 ILE A C 1
ATOM 2344 O O . ILE A 1 311 ? -17.107 2.859 13.099 1.00 96.56 311 ILE A O 1
ATOM 2348 N N . TYR A 1 312 ? -15.248 1.926 12.304 1.00 95.62 312 TYR A N 1
ATOM 2349 C CA . TYR A 1 312 ? -14.439 3.099 12.606 1.00 95.62 312 TYR A CA 1
ATOM 2350 C C . TYR A 1 312 ? -13.480 3.432 11.478 1.00 95.62 312 TYR A C 1
ATOM 2352 O O . TYR A 1 312 ? -12.988 2.547 10.782 1.00 95.62 312 TYR A O 1
ATOM 2360 N N . PHE A 1 313 ? -13.214 4.724 11.338 1.00 97.50 313 PHE A N 1
ATOM 2361 C CA . PHE A 1 313 ? -12.176 5.281 10.486 1.00 97.50 313 PHE A CA 1
ATOM 2362 C C . PHE A 1 313 ? -11.121 5.932 11.382 1.00 97.50 313 PHE A C 1
ATOM 2364 O O . PHE A 1 313 ? -11.473 6.664 12.308 1.00 97.50 313 PHE A O 1
ATOM 2371 N N . GLU A 1 314 ? -9.843 5.653 11.141 1.00 97.06 314 GLU A N 1
ATOM 2372 C CA . GLU A 1 314 ? -8.724 6.157 11.945 1.00 97.06 314 GLU A CA 1
ATOM 2373 C C . GLU A 1 314 ? -7.595 6.631 11.026 1.00 97.06 314 GLU A C 1
ATOM 2375 O O . GLU A 1 314 ? -7.195 5.917 10.105 1.00 97.06 314 GLU A O 1
ATOM 2380 N N . ALA A 1 315 ? -7.091 7.833 11.303 1.00 96.75 315 ALA A N 1
ATOM 2381 C CA . ALA A 1 315 ? -5.886 8.389 10.714 1.00 96.75 315 ALA A CA 1
ATOM 2382 C C . ALA A 1 315 ? -4.872 8.630 11.835 1.00 96.75 315 ALA A C 1
ATOM 2384 O O . ALA A 1 315 ? -5.160 9.347 12.799 1.00 96.75 315 ALA A O 1
ATOM 2385 N N . ASP A 1 316 ? -3.694 8.026 11.734 1.00 96.81 316 ASP A N 1
ATOM 2386 C CA . ASP A 1 316 ? -2.670 8.129 12.768 1.00 96.81 316 ASP A CA 1
ATOM 2387 C C . ASP A 1 316 ? -1.261 8.195 12.192 1.00 96.81 316 ASP A C 1
ATOM 2389 O O . ASP A 1 316 ? -1.020 7.810 11.052 1.00 96.81 316 ASP A O 1
ATOM 2393 N N . ALA A 1 317 ? -0.336 8.704 12.994 1.00 95.88 317 ALA A N 1
ATOM 2394 C CA . ALA A 1 317 ? 1.077 8.734 12.691 1.00 95.88 317 ALA A CA 1
ATOM 2395 C C . ALA A 1 317 ? 1.884 8.187 13.870 1.00 95.88 317 ALA A C 1
ATOM 2397 O O . ALA A 1 317 ? 1.538 8.401 15.036 1.00 95.88 317 ALA A O 1
ATOM 2398 N N . MET A 1 318 ? 2.979 7.503 13.562 1.00 96.12 318 MET A N 1
ATOM 2399 C CA . MET A 1 318 ? 3.985 7.062 14.515 1.00 96.12 318 MET A CA 1
ATOM 2400 C C . MET A 1 318 ? 5.330 7.666 14.130 1.00 96.12 318 MET A C 1
ATOM 2402 O O . MET A 1 318 ? 5.763 7.526 12.992 1.00 96.12 318 MET A O 1
ATOM 2406 N N . LEU A 1 319 ? 5.993 8.305 15.089 1.00 95.12 319 LEU A N 1
ATOM 2407 C CA . LEU A 1 319 ? 7.365 8.775 14.941 1.00 95.12 319 LEU A CA 1
ATOM 2408 C C . LEU A 1 319 ? 8.302 7.707 15.509 1.00 95.12 319 LEU A C 1
ATOM 2410 O O . LEU A 1 319 ? 8.196 7.387 16.691 1.00 95.12 319 LEU A O 1
ATOM 2414 N N . VAL A 1 320 ? 9.176 7.131 14.689 1.00 95.06 320 VAL A N 1
ATOM 2415 C CA . VAL A 1 320 ? 10.061 6.017 15.050 1.00 95.06 320 VAL A CA 1
ATOM 2416 C C . VAL A 1 320 ? 11.495 6.507 15.173 1.00 95.06 320 VAL A C 1
ATOM 2418 O O . VAL A 1 320 ? 12.033 7.100 14.247 1.00 95.06 320 VAL A O 1
ATOM 2421 N N . SER A 1 321 ? 12.130 6.226 16.310 1.00 94.19 321 SER A N 1
ATOM 2422 C CA . SER A 1 321 ? 13.545 6.494 16.548 1.00 94.19 321 SER A CA 1
ATOM 2423 C C . SER A 1 321 ? 14.243 5.258 17.143 1.00 94.19 321 SER A C 1
ATOM 2425 O O . SER A 1 321 ? 13.640 4.553 17.961 1.00 94.19 321 SER A O 1
ATOM 2427 N N . PRO A 1 322 ? 15.508 4.981 16.780 1.00 92.94 322 PRO A N 1
ATOM 2428 C CA . PRO A 1 322 ? 16.279 5.673 15.739 1.00 92.94 322 PRO A CA 1
ATOM 2429 C C . PRO A 1 322 ? 15.688 5.400 14.346 1.00 92.94 322 PRO A C 1
ATOM 2431 O O . PRO A 1 322 ? 15.149 4.318 14.138 1.00 92.94 322 PRO A O 1
ATOM 2434 N N . GLY A 1 323 ? 15.758 6.347 13.403 1.00 85.81 323 GLY A N 1
ATOM 2435 C CA . GLY A 1 323 ? 15.207 6.117 12.052 1.00 85.81 323 GLY A CA 1
ATOM 2436 C C . GLY A 1 323 ? 15.857 4.921 11.346 1.00 85.81 323 GLY A C 1
ATOM 2437 O O . GLY A 1 323 ? 15.188 4.055 10.788 1.00 85.81 323 GLY A O 1
ATOM 2438 N N . ASN A 1 324 ? 17.148 4.699 11.626 1.00 87.75 324 ASN A N 1
ATOM 2439 C CA . ASN A 1 324 ? 17.893 3.547 11.112 1.00 87.75 324 ASN A CA 1
ATOM 2440 C C . ASN A 1 324 ? 17.415 2.147 11.582 1.00 87.75 324 ASN A C 1
ATOM 2442 O O . ASN A 1 324 ? 18.077 1.122 11.354 1.00 87.75 324 ASN A O 1
ATOM 2446 N N . SER A 1 325 ? 16.330 2.114 12.356 1.00 89.56 325 SER A N 1
ATOM 2447 C CA . SER A 1 325 ? 15.636 0.900 12.758 1.00 89.56 325 SER A CA 1
ATOM 2448 C C . SER A 1 325 ? 14.717 0.346 11.675 1.00 89.56 325 SER A C 1
ATOM 2450 O O . SER A 1 325 ? 14.365 -0.830 11.773 1.00 89.56 325 SER A O 1
ATOM 2452 N N . VAL A 1 326 ? 14.337 1.147 10.672 1.00 84.62 326 VAL A N 1
ATOM 2453 C CA . VAL A 1 326 ? 13.408 0.715 9.619 1.00 84.62 326 VAL A CA 1
ATOM 2454 C C . VAL A 1 326 ? 14.014 0.823 8.227 1.00 84.62 326 VAL A C 1
ATOM 2456 O O . VAL A 1 326 ? 13.937 -0.154 7.488 1.00 84.62 326 VAL A O 1
ATOM 2459 N N . ASP A 1 327 ? 14.689 1.924 7.904 1.00 78.06 327 ASP A N 1
ATOM 2460 C CA . ASP A 1 327 ? 15.582 1.989 6.744 1.00 78.06 327 ASP A CA 1
ATOM 2461 C C . ASP A 1 327 ? 17.046 2.071 7.212 1.00 78.06 327 ASP A C 1
ATOM 2463 O O . ASP A 1 327 ? 17.315 2.325 8.377 1.00 78.06 327 ASP A O 1
ATOM 2467 N N . LEU A 1 328 ? 18.039 1.756 6.380 1.00 78.81 328 LEU A N 1
ATOM 2468 C CA . LEU A 1 328 ? 19.458 1.884 6.771 1.00 78.81 328 LEU A CA 1
ATOM 2469 C C . LEU A 1 328 ? 20.046 3.249 6.408 1.00 78.81 328 LEU A C 1
ATOM 2471 O O . LEU A 1 328 ? 21.269 3.404 6.372 1.00 78.81 328 LEU A O 1
ATOM 2475 N N . VAL A 1 329 ? 19.190 4.213 6.087 1.00 74.25 329 VAL A N 1
ATOM 2476 C CA . VAL A 1 329 ? 19.608 5.434 5.407 1.00 74.25 329 VAL A CA 1
ATOM 2477 C C . VAL A 1 329 ? 19.984 6.492 6.421 1.00 74.25 329 VAL A C 1
ATOM 2479 O O . VAL A 1 329 ? 20.911 7.261 6.199 1.00 74.25 329 VAL A O 1
ATOM 2482 N N . ASP A 1 330 ? 19.371 6.502 7.593 1.00 73.75 330 ASP A N 1
ATOM 2483 C CA . ASP A 1 330 ? 19.689 7.559 8.532 1.00 73.75 330 ASP A CA 1
ATOM 2484 C C . ASP A 1 330 ? 20.913 7.304 9.421 1.00 73.75 330 ASP A C 1
ATOM 2486 O O . ASP A 1 330 ? 21.125 6.249 10.025 1.00 73.75 330 ASP A O 1
ATOM 2490 N N . VAL A 1 331 ? 21.715 8.357 9.577 1.00 67.38 331 VAL A N 1
ATOM 2491 C CA . VAL A 1 331 ? 22.792 8.415 10.567 1.00 67.38 331 VAL A CA 1
ATOM 2492 C C . VAL A 1 331 ? 22.164 8.590 11.953 1.00 67.38 331 VAL A C 1
ATOM 2494 O O . VAL A 1 331 ? 21.244 9.387 12.129 1.00 67.38 331 VAL A O 1
ATOM 2497 N N . GLY A 1 332 ? 22.640 7.827 12.944 1.00 70.94 332 GLY A N 1
ATOM 2498 C CA . GLY A 1 332 ? 21.987 7.684 14.252 1.00 70.94 332 GLY A CA 1
ATOM 2499 C C . GLY A 1 332 ? 21.489 8.999 14.870 1.00 70.94 332 GLY A C 1
ATOM 2500 O O . GLY A 1 332 ? 22.273 9.914 15.115 1.00 70.94 332 GLY A O 1
ATOM 2501 N N . GLY A 1 333 ? 20.183 9.063 15.152 1.00 78.50 333 GLY A N 1
ATOM 2502 C CA . GLY A 1 333 ? 19.520 10.217 15.773 1.00 78.50 333 GLY A CA 1
ATOM 2503 C C . GLY A 1 333 ? 18.350 10.805 14.979 1.00 78.50 333 GLY A C 1
ATOM 2504 O O . GLY A 1 333 ? 17.671 11.692 15.495 1.00 78.50 333 GLY A O 1
ATOM 2505 N N . SER A 1 334 ? 18.086 10.322 13.766 1.00 88.25 334 SER A N 1
ATOM 2506 C CA . SER A 1 334 ? 16.896 10.706 13.006 1.00 88.25 334 SER A CA 1
ATOM 2507 C C . SER A 1 334 ? 15.607 10.090 13.572 1.00 88.25 334 SER A C 1
ATOM 2509 O O . SER A 1 334 ? 15.609 9.278 14.511 1.00 88.25 334 SER A O 1
ATOM 2511 N N . THR A 1 335 ? 14.485 10.519 13.004 1.00 90.12 335 THR A N 1
ATOM 2512 C CA . THR A 1 335 ? 13.157 9.999 13.304 1.00 90.12 335 THR A CA 1
ATOM 2513 C C . THR A 1 335 ? 12.381 9.861 12.009 1.00 90.12 335 THR A C 1
ATOM 2515 O O . THR A 1 335 ? 12.195 10.860 11.315 1.00 90.12 335 THR A O 1
ATOM 2518 N N . ASP A 1 336 ? 11.867 8.665 11.759 1.00 89.88 336 ASP A N 1
ATOM 2519 C CA . ASP A 1 336 ? 10.978 8.411 10.633 1.00 89.88 336 ASP A CA 1
ATOM 2520 C C . ASP A 1 336 ? 9.526 8.539 11.038 1.00 89.88 336 ASP A C 1
ATOM 2522 O O . ASP A 1 336 ? 9.165 8.393 12.208 1.00 89.88 336 ASP A O 1
ATOM 2526 N N . MET A 1 337 ? 8.669 8.796 10.058 1.00 91.88 337 MET A N 1
ATOM 2527 C CA . MET A 1 337 ? 7.236 8.881 10.274 1.00 91.88 337 MET A CA 1
ATOM 2528 C C . MET A 1 337 ? 6.524 7.769 9.514 1.00 91.88 337 MET A C 1
ATOM 2530 O O . MET A 1 337 ? 6.651 7.658 8.304 1.00 91.88 337 MET A O 1
ATOM 2534 N N . PHE A 1 338 ? 5.707 6.988 10.210 1.00 92.06 338 PHE A N 1
ATOM 2535 C CA . PHE A 1 338 ? 4.746 6.073 9.600 1.00 92.06 338 PHE A CA 1
ATOM 2536 C C . PHE A 1 338 ? 3.373 6.694 9.704 1.00 92.06 338 PHE A C 1
ATOM 2538 O O . PHE A 1 338 ? 2.955 7.059 10.799 1.00 92.06 338 PHE A O 1
ATOM 2545 N N . THR A 1 339 ? 2.665 6.805 8.592 1.00 93.75 339 THR A N 1
ATOM 2546 C CA . THR A 1 339 ? 1.300 7.332 8.553 1.00 93.75 339 THR A CA 1
ATOM 2547 C C . THR A 1 339 ? 0.345 6.215 8.173 1.00 93.75 339 THR A C 1
ATOM 2549 O O . THR A 1 339 ? 0.615 5.435 7.271 1.00 93.75 339 THR A O 1
ATOM 2552 N N . ASN A 1 340 ? -0.769 6.101 8.883 1.00 93.81 340 ASN A N 1
ATOM 2553 C CA . ASN A 1 340 ? -1.761 5.055 8.693 1.00 93.81 340 ASN A CA 1
ATOM 2554 C C . ASN A 1 340 ? -3.124 5.684 8.427 1.00 93.81 340 ASN A C 1
ATOM 2556 O O . ASN A 1 340 ? -3.552 6.573 9.163 1.00 93.81 340 ASN A O 1
ATOM 2560 N N . LEU A 1 341 ? -3.829 5.158 7.430 1.00 95.31 341 LEU A N 1
ATOM 2561 C CA . LEU A 1 341 ? -5.241 5.419 7.175 1.00 95.31 341 LEU A CA 1
ATOM 2562 C C . LEU A 1 341 ? -5.974 4.082 7.158 1.00 95.31 341 LEU A C 1
ATOM 2564 O O . LEU A 1 341 ? -5.680 3.216 6.337 1.00 95.31 341 LEU A O 1
ATOM 2568 N N . GLY A 1 342 ? -6.922 3.887 8.070 1.00 94.19 342 GLY A N 1
ATOM 2569 C CA . GLY A 1 342 ? -7.592 2.601 8.231 1.00 94.19 342 GLY A CA 1
ATOM 2570 C C . GLY A 1 342 ? -9.095 2.704 8.418 1.00 94.19 342 GLY A C 1
ATOM 2571 O O . GLY A 1 342 ? -9.603 3.642 9.032 1.00 94.19 342 GLY A O 1
ATOM 2572 N N . LEU A 1 343 ? -9.789 1.677 7.932 1.00 96.25 343 LEU A N 1
ATOM 2573 C CA . LEU A 1 343 ? -11.188 1.388 8.219 1.00 96.25 343 LEU A CA 1
ATOM 2574 C C . LEU A 1 343 ? -11.253 0.053 8.970 1.00 96.25 343 LEU A C 1
ATOM 2576 O O . LEU A 1 343 ? -10.554 -0.905 8.638 1.00 96.25 343 LEU A O 1
ATOM 2580 N N . GLY A 1 344 ? -12.087 -0.041 9.993 1.00 94.62 344 GLY A N 1
ATOM 2581 C CA . GLY A 1 344 ? -12.182 -1.262 10.780 1.00 94.62 344 GLY A CA 1
ATOM 2582 C C . GLY A 1 344 ? -13.536 -1.485 11.416 1.00 94.62 344 GLY A C 1
ATOM 2583 O O . GLY A 1 344 ? -14.434 -0.646 11.352 1.00 94.62 344 GLY A O 1
ATOM 2584 N N . ILE A 1 345 ? -13.656 -2.642 12.057 1.00 94.38 345 ILE A N 1
ATOM 2585 C CA . ILE A 1 345 ? -14.804 -3.025 12.873 1.00 94.38 345 ILE A CA 1
ATOM 2586 C C . ILE A 1 345 ? -14.357 -3.024 14.332 1.00 94.38 345 ILE A C 1
ATOM 2588 O O . ILE A 1 345 ? -13.274 -3.513 14.668 1.00 94.38 345 ILE A O 1
ATOM 2592 N N . ARG A 1 346 ? -15.204 -2.486 15.206 1.00 94.81 346 ARG A N 1
ATOM 2593 C CA . ARG A 1 346 ? -15.050 -2.532 16.657 1.00 94.81 346 ARG A CA 1
ATOM 2594 C C . ARG A 1 346 ? -16.228 -3.280 17.274 1.00 94.81 346 ARG A C 1
ATOM 2596 O O . ARG A 1 346 ? -17.380 -3.022 16.938 1.00 94.81 346 ARG A O 1
ATOM 2603 N N . TYR A 1 347 ? -15.923 -4.182 18.195 1.00 92.81 347 TYR A N 1
ATOM 2604 C CA . TYR A 1 347 ? -16.884 -4.964 18.956 1.00 92.81 347 TYR A CA 1
ATOM 2605 C C . TYR A 1 347 ? -16.747 -4.659 20.449 1.00 92.81 347 TYR A C 1
ATOM 2607 O O . TYR A 1 347 ? -15.680 -4.867 21.018 1.00 92.81 347 TYR A O 1
ATOM 2615 N N . ARG A 1 348 ? -17.801 -4.162 21.095 1.00 92.12 348 ARG A N 1
ATOM 2616 C CA . ARG A 1 348 ? -17.867 -3.859 22.529 1.00 92.12 348 ARG A CA 1
ATOM 2617 C C . ARG A 1 348 ? -18.449 -5.060 23.272 1.00 92.12 348 ARG A C 1
ATOM 2619 O O . ARG A 1 348 ? -19.588 -5.446 23.027 1.00 92.12 348 ARG A O 1
ATOM 2626 N N . MET A 1 349 ? -17.672 -5.624 24.190 1.00 87.44 349 MET A N 1
ATOM 2627 C CA . MET A 1 349 ? -18.157 -6.608 25.152 1.00 87.44 349 MET A CA 1
ATOM 2628 C C . MET A 1 349 ? -18.870 -5.882 26.291 1.00 87.44 349 MET A C 1
ATOM 2630 O O . MET A 1 349 ? -18.352 -4.893 26.816 1.00 87.44 349 MET A O 1
ATOM 2634 N N . GLN A 1 350 ? -20.068 -6.363 26.618 1.00 81.38 350 GLN A N 1
ATOM 2635 C CA . GLN A 1 350 ? -20.866 -5.910 27.757 1.00 81.38 350 GLN A CA 1
ATOM 2636 C C . GLN A 1 350 ? -20.599 -6.773 28.985 1.00 81.38 350 GLN A C 1
ATOM 2638 O O . GLN A 1 350 ? -20.334 -7.986 28.796 1.00 81.38 350 GLN A O 1
#

Foldseek 3Di:
DDDDDDPPPPPPPPPDPPPPLPPLQVVLVVLLVVLVVCVVVVVLVSSLVSLVVSLPDPPHPLVSLLSSLLSNLVSCVSVVNNVVSLVSLVSNCVSPVPDADDPPPDDPVSNVSNVVSNVVVVVVVVVVVVPPDPPDDPDDDDDDDDDDDDDDDDDDPPPPDPPPDDPDFKKKKKKKKWWKFWQQDPDVPQPDSVSRSVVFIFIKIKIKMWTAPDVPKIKMKMKMKTFTPCLQPDPDDDDQFDRWDPVQWGRIKMKIWMKMKGWDDDPDQKIKIKIKTKMKIWTATPNDIFIWIFMKIWIKMWGPPDPFKIKIWIKMKTWTPPPCRRHRNDDHPDIIMMIITIIIMMGIDD

Sequence (350 aa):
MIKTYFLFLSVLAFVLATPAQAQDARQCEEILSYAETYYQQNRIDEAISLLADCLRAPDVPSDIAVSGNRLLALAFLRNDDVAQARLAIVELLGLDPAYTPDPVNDIPVYKSLVESTRRQMAIEQTLTTTVAQPEAPAEGVAQQDSSAQVSDADGMPTESNVVLSANGMPVSFKVRIGLSGYGGERGLTAESSIGEFGDNAGPAFEIGADYQIATPLSMGIFYGPARYDHLHDAKGSPPDYPIIDSSVSSNWVHYFGLVMRLGYVSNAPIEPFALIGAAAALATVNDESRIGFGPRFGAGLNYWATQQVGIYFEADAMLVSPGNSVDLVDVGGSTDMFTNLGLGIRYRMQ

Secondary structure (DSSP, 8-state):
---SSSSSSSSTTSS------SSHHHHHHHHHHHHHHHHHTT-HHHHHHHHHHHHTSTT--HHHHHHHHHHHHHHHHHTT-HHHHHHHHHHHHHH-TT----TTTS-HHHHHHHHHHHHHHHHHHHHHHHHS---------------------------------SS-PPEEEEEEEEEEEE-----TT--SHHHHHHHH-EEEEEEEEEEE-SSSEEEEEEEEEEE-TTTTS--SSTTSSPPP-TTT--SEEEEEEEEEEEE---SSSEEEEEEEEEEEEEEEETTEEEEEEEEEEEEEEEEESSSSEEEEEEEEEEEEBSGGGT-S-S-TT--EEEEEEEEEEEEEE-

Radius of gyration: 32.12 Å; chains: 1; bounding box: 88×47×123 Å

pLDDT: mean 83.19, std 18.1, range [33.41, 98.56]